Protein 5HW3 (pdb70)

CATH classification: 3.40.710.10

Radius of gyration: 17.73 Å; Cα contacts (8 Å, |Δi|>4): 564; chains: 1; bounding box: 43×46×55 Å

B-factor: mean 11.82, std 8.19, range [4.0, 59.43]

Nearest PDB structures (foldseek):
  5hw3-assembly1_A  TM=1.004E+00  e=4.915E-56  Burkholderia vietnamiensis G4
  4yfm-assembly2_B  TM=9.654E-01  e=1.084E-30  Mycobacteroides abscessus
  5gla-assembly2_B  TM=9.590E-01  e=1.721E-29  Burkholderia thailandensis
  5gla-assembly1_A  TM=9.558E-01  e=3.921E-29  Burkholderia thailandensis
  5eph-assembly1_A  TM=9.676E-01  e=2.732E-28  Pseudomonas aeruginosa

Structure (mmCIF, N/CA/C/O backbone):
data_5HW3
#
_entry.id   5HW3
#
_cell.length_a   41.430
_cell.length_b   69.420
_cell.length_c   78.630
_cell.angle_alpha   90.000
_cell.angle_beta   90.000
_cell.angle_gamma   90.000
#
_symmetry.space_group_name_H-M   'P 21 21 21'
#
loop_
_entity.id
_entity.type
_entity.pdbx_description
1 polymer Beta-lactamase
2 non-polymer 'SULFATE ION'
3 non-polymer 'ACETATE ION'
4 water water
#
loop_
_atom_site.group_PDB
_atom_site.id
_atom_site.type_symbol
_atom_site.label_atom_id
_atom_site.label_alt_id
_atom_site.label_comp_id
_atom_site.label_asym_id
_atom_site.label_entity_id
_atom_site.label_seq_id
_atom_site.pdbx_PDB_ins_code
_atom_site.Cartn_x
_atom_site.Cartn_y
_atom_site.Cartn_z
_atom_site.occupancy
_atom_site.B_iso_or_equiv
_atom_site.auth_seq_id
_atom_site.auth_comp_id
_atom_site.auth_asym_id
_atom_site.auth_atom_id
_atom_site.pdbx_PDB_model_num
ATOM 1 N N . HIS A 1 1 ? -16.467 9.212 -23.725 1.00 52.22 23 HIS A N 1
ATOM 2 C CA . HIS A 1 1 ? -15.048 8.929 -23.544 1.00 51.44 23 HIS A CA 1
ATOM 3 C C . HIS A 1 1 ? -14.790 7.435 -23.700 1.00 50.29 23 HIS A C 1
ATOM 4 O O . HIS A 1 1 ? -14.153 6.814 -22.849 1.00 51.31 23 HIS A O 1
ATOM 11 N N . HIS A 1 2 ? -15.286 6.859 -24.794 1.00 46.64 24 HIS A N 1
ATOM 12 C CA . HIS A 1 2 ? -15.183 5.422 -25.004 1.00 42.46 24 HIS A CA 1
ATOM 13 C C . HIS A 1 2 ? -13.936 5.012 -25.765 1.00 37.66 24 HIS A C 1
ATOM 14 O O . HIS A 1 2 ? -13.569 3.831 -25.729 1.00 39.70 24 HIS A O 1
ATOM 21 N N . HIS A 1 3 ? -13.278 5.943 -26.450 1.00 29.06 25 HIS A N 1
ATOM 22 C CA . HIS A 1 3 ? -12.114 5.540 -27.219 1.00 21.48 25 HIS A CA 1
ATOM 23 C C . HIS A 1 3 ? -10.833 5.648 -26.410 1.00 18.02 25 HIS A C 1
ATOM 24 O O . HIS A 1 3 ? -10.014 4.725 -26.422 1.00 18.69 25 HIS A O 1
ATOM 31 N N . HIS A 1 4 ? -10.651 6.750 -25.694 1.00 15.24 26 HIS A N 1
ATOM 32 C CA . HIS A 1 4 ? -9.456 6.967 -24.896 1.00 13.53 26 HIS A CA 1
ATOM 33 C C . HIS A 1 4 ? -9.836 7.129 -23.439 1.00 14.11 26 HIS A C 1
ATOM 34 O O . HIS A 1 4 ? -10.797 7.820 -23.113 1.00 15.44 26 HIS A O 1
ATOM 41 N N . HIS A 1 5 ? -9.071 6.462 -22.589 1.00 14.60 27 HIS A N 1
ATOM 42 C CA . HIS A 1 5 ? -9.002 6.728 -21.162 1.00 17.63 27 HIS A CA 1
ATOM 43 C C . HIS A 1 5 ? -9.072 8.213 -20.851 1.00 15.60 27 HIS A C 1
ATOM 44 O O . HIS A 1 5 ? -8.287 8.990 -21.382 1.00 15.76 27 HIS A O 1
ATOM 51 N N . ALA A 1 6 ? -9.924 8.594 -19.901 1.00 13.24 28 ALA A N 1
ATOM 52 C CA . ALA A 1 6 ? -9.801 9.927 -19.321 1.00 12.16 28 ALA A CA 1
ATOM 53 C C . ALA A 1 6 ? -8.546 10.011 -18.451 1.00 10.50 28 ALA A C 1
ATOM 54 O O . ALA A 1 6 ? -8.212 9.075 -17.719 1.00 11.04 28 ALA A O 1
ATOM 56 N N . ALA A 1 7 ? -7.861 11.163 -18.502 1.00 9.48 29 ALA A N 1
ATOM 57 C CA . ALA A 1 7 ? -6.659 11.342 -17.695 1.00 9.97 29 ALA A CA 1
ATOM 58 C C . ALA A 1 7 ? -6.944 11.105 -16.219 1.00 9.81 29 ALA A C 1
ATOM 59 O O . ALA A 1 7 ? -6.104 10.550 -15.497 1.00 9.45 29 ALA A O 1
ATOM 61 N N . GLU A 1 8 ? -8.127 11.504 -15.751 1.00 9.96 30 GLU A N 1
ATOM 62 C CA . GLU A 1 8 ? -8.420 11.335 -14.331 1.00 10.98 30 GLU A CA 1
ATOM 63 C C . GLU A 1 8 ? -8.482 9.866 -13.917 1.00 9.79 30 GLU A C 1
ATOM 64 O O . GLU A 1 8 ? -8.293 9.566 -12.730 1.00 10.99 30 GLU A O 1
ATOM 70 N N . GLU A 1 9 ? -8.732 8.941 -14.859 1.00 8.61 31 GLU A N 1
ATOM 71 C CA . GLU A 1 9 ? -8.777 7.516 -14.545 1.00 9.29 31 GLU A CA 1
ATOM 72 C C . GLU A 1 9 ? -7.412 6.836 -14.614 1.00 9.06 31 GLU A C 1
ATOM 73 O O . GLU A 1 9 ? -7.241 5.762 -14.024 1.00 8.49 31 GLU A O 1
ATOM 79 N N . SER A 1 10 ? -6.446 7.428 -15.318 1.00 8.60 32 SER A N 1
ATOM 80 C CA A SER A 1 10 ? -5.137 6.802 -15.483 0.47 9.30 32 SER A CA 1
ATOM 81 C CA B SER A 1 10 ? -5.128 6.816 -15.485 0.53 9.11 32 SER A CA 1
ATOM 82 C C . SER A 1 10 ? -4.479 6.374 -14.179 1.00 8.88 32 SER A C 1
ATOM 83 O O . SER A 1 10 ? -3.949 5.252 -14.134 1.00 9.26 32 SER A O 1
ATOM 88 N N . PRO A 1 11 ? -4.476 7.171 -13.099 1.00 9.08 33 PRO A N 1
ATOM 89 C CA . PRO A 1 11 ? -3.816 6.689 -11.876 1.00 8.83 33 PRO A CA 1
ATOM 90 C C . PRO A 1 11 ? -4.454 5.425 -11.326 1.00 7.70 33 PRO A C 1
ATOM 91 O O . PRO A 1 11 ? -3.743 4.566 -10.780 1.00 8.46 33 PRO A O 1
ATOM 95 N N . LEU A 1 12 ? -5.771 5.269 -11.488 1.00 6.94 34 LEU A N 1
ATOM 96 C CA . LEU A 1 12 ? -6.439 4.068 -11.003 1.00 6.43 34 LEU A CA 1
ATOM 97 C C . LEU A 1 12 ? -6.076 2.863 -11.859 1.00 7.54 34 LEU A C 1
ATOM 98 O O . LEU A 1 12 ? -5.864 1.762 -11.337 1.00 7.83 34 LEU A O 1
ATOM 103 N N . ALA A 1 13 ? -6.025 3.047 -13.179 1.00 7.62 35 ALA A N 1
ATOM 104 C CA . ALA A 1 13 ? -5.594 1.957 -14.041 1.00 8.38 35 ALA A CA 1
ATOM 105 C C . ALA A 1 13 ? -4.169 1.546 -13.713 1.00 8.66 35 ALA A C 1
ATOM 106 O O . ALA A 1 13 ? -3.834 0.357 -13.767 1.00 9.85 35 ALA A O 1
ATOM 108 N N . GLU A 1 14 ? -3.311 2.519 -13.373 1.00 8.45 36 GLU A N 1
ATOM 109 C CA . GLU A 1 14 ? -1.924 2.178 -13.067 1.00 9.46 36 GLU A CA 1
ATOM 110 C C . GLU A 1 14 ? -1.795 1.416 -11.750 1.00 9.03 36 GLU A C 1
ATOM 111 O O . GLU A 1 14 ? -1.013 0.465 -11.658 1.00 10.15 36 GLU A O 1
ATOM 117 N N . ILE A 1 15 ? -2.540 1.821 -10.721 1.00 7.88 37 ILE A N 1
ATOM 118 C CA . ILE A 1 15 ? -2.563 1.069 -9.469 1.00 9.07 37 ILE A CA 1
ATOM 119 C C . ILE A 1 15 ? -2.943 -0.375 -9.737 1.00 8.76 37 ILE A C 1
ATOM 120 O O . ILE A 1 15 ? -2.321 -1.315 -9.219 1.00 9.16 37 ILE A O 1
ATOM 125 N N . GLU A 1 16 ? -3.992 -0.567 -10.539 1.00 8.57 38 GLU A N 1
ATOM 126 C CA . GLU A 1 16 ? -4.460 -1.910 -10.858 1.00 8.97 38 GLU A CA 1
ATOM 127 C C . GLU A 1 16 ? -3.392 -2.697 -11.606 1.00 10.10 38 GLU A C 1
ATOM 128 O O . GLU A 1 16 ? -3.125 -3.865 -11.297 1.00 11.33 38 GLU A O 1
ATOM 134 N N . ARG A 1 17 ? -2.767 -2.080 -12.601 1.00 10.79 39 ARG A N 1
ATOM 135 C CA A ARG A 1 17 ? -1.806 -2.823 -13.403 0.53 11.99 39 ARG A CA 1
ATOM 136 C CA B ARG A 1 17 ? -1.793 -2.801 -13.415 0.47 12.13 39 ARG A CA 1
ATOM 137 C C . ARG A 1 17 ? -0.592 -3.229 -12.581 1.00 12.03 39 ARG A C 1
ATOM 138 O O . ARG A 1 17 ? -0.085 -4.350 -12.728 1.00 12.84 39 ARG A O 1
ATOM 153 N N . ARG A 1 18 ? -0.127 -2.346 -11.694 1.00 11.85 40 ARG A N 1
ATOM 154 C CA . ARG A 1 18 ? 1.065 -2.644 -10.910 1.00 12.67 40 ARG A CA 1
ATOM 155 C C . ARG A 1 18 ? 0.841 -3.784 -9.927 1.00 13.21 40 ARG A C 1
ATOM 156 O O . ARG A 1 18 ? 1.778 -4.529 -9.630 1.00 15.34 40 ARG A O 1
ATOM 158 N N . SER A 1 19 ? -0.371 -3.936 -9.398 1.00 12.14 41 SER A N 1
ATOM 159 C CA A SER A 1 19 ? -0.606 -4.954 -8.385 0.54 12.79 41 SER A CA 1
ATOM 160 C CA B SER A 1 19 ? -0.635 -4.939 -8.376 0.46 12.66 41 SER A CA 1
ATOM 161 C C . SER A 1 19 ? -1.309 -6.196 -8.906 1.00 12.99 41 SER A C 1
ATOM 162 O O . SER A 1 19 ? -1.243 -7.244 -8.248 1.00 15.35 41 SER A O 1
ATOM 167 N N . GLY A 1 20 ? -1.948 -6.119 -10.057 1.00 10.92 42 GLY A N 1
ATOM 168 C CA . GLY A 1 20 ? -2.698 -7.227 -10.610 1.00 10.23 42 GLY A CA 1
ATOM 169 C C . GLY A 1 20 ? -4.126 -7.212 -10.126 1.00 10.43 42 GLY A C 1
ATOM 170 O O . GLY A 1 20 ? -4.548 -6.353 -9.342 1.00 12.03 42 GLY A O 1
ATOM 171 N N . GLY A 1 21 ? -4.894 -8.196 -10.597 1.00 10.54 43 GLY A N 1
ATOM 172 C CA . GLY A 1 21 ? -6.265 -8.241 -10.157 1.00 9.56 43 GLY A CA 1
ATOM 173 C C . GLY A 1 21 ? -7.131 -7.189 -10.836 1.00 9.15 43 GLY A C 1
ATOM 174 O O . GLY A 1 21 ? -6.770 -6.600 -11.856 1.00 9.78 43 GLY A O 1
ATOM 175 N N . ARG A 1 22 ? -8.295 -6.951 -10.237 1.00 7.68 44 ARG A N 1
ATOM 176 C CA . ARG A 1 22 ? -9.350 -6.157 -10.852 1.00 8.14 44 ARG A CA 1
ATOM 177 C C . ARG A 1 22 ? -9.822 -5.141 -9.819 1.00 6.98 44 ARG A C 1
ATOM 178 O O . ARG A 1 22 ? -10.326 -5.525 -8.762 1.00 6.32 44 ARG A O 1
ATOM 186 N N . LEU A 1 23 ? -9.636 -3.853 -10.115 1.00 6.61 45 LEU A N 1
ATOM 187 C CA . LEU A 1 23 ? -9.892 -2.765 -9.175 1.00 6.26 45 LEU A CA 1
ATOM 188 C C . LEU A 1 23 ? -11.082 -1.941 -9.654 1.00 6.66 45 LEU A C 1
ATOM 189 O O . LEU A 1 23 ? -11.072 -1.422 -10.774 1.00 7.97 45 LEU A O 1
ATOM 194 N N . GLY A 1 24 ? -12.108 -1.823 -8.816 1.00 5.06 46 GLY A N 1
ATOM 195 C CA . GLY A 1 24 ? -13.263 -0.992 -9.109 1.00 5.71 46 GLY A CA 1
ATOM 196 C C . GLY A 1 24 ? -13.321 0.205 -8.175 1.00 5.36 46 GLY A C 1
ATOM 197 O O . GLY A 1 24 ? -13.200 0.061 -6.964 1.00 6.20 46 GLY A O 1
ATOM 198 N N . VAL A 1 25 ? -13.505 1.386 -8.756 1.00 5.33 47 VAL A N 1
ATOM 199 C CA . VAL A 1 25 ? -13.537 2.633 -7.992 1.00 5.89 47 VAL A CA 1
ATOM 200 C C . VAL A 1 25 ? -14.684 3.489 -8.497 1.00 5.40 47 VAL A C 1
ATOM 201 O O . VAL A 1 25 ? -14.889 3.616 -9.709 1.00 6.33 47 VAL A O 1
ATOM 205 N N . PHE A 1 26 ? -15.406 4.118 -7.571 1.00 5.42 48 PHE A N 1
ATOM 206 C CA . PHE A 1 26 ? -16.313 5.195 -7.937 1.00 4.99 48 PHE A CA 1
ATOM 207 C C . PHE A 1 26 ? -16.352 6.197 -6.799 1.00 5.18 48 PHE A C 1
ATOM 208 O O . PHE A 1 26 ? -16.512 5.816 -5.638 1.00 7.12 48 PHE A O 1
ATOM 216 N N . ALA A 1 27 ? -16.218 7.473 -7.134 1.00 4.88 49 ALA A N 1
ATOM 217 C CA . ALA A 1 27 ? -16.369 8.541 -6.164 1.00 5.15 49 ALA A CA 1
ATOM 218 C C . ALA A 1 27 ? -17.267 9.620 -6.739 1.00 5.00 49 ALA A C 1
ATOM 219 O O . ALA A 1 27 ? -17.279 9.872 -7.951 1.00 6.03 49 ALA A O 1
ATOM 221 N N . ILE A 1 28 ? -18.006 10.280 -5.855 1.00 5.95 50 ILE A N 1
ATOM 222 C CA . ILE A 1 28 ? -18.877 11.372 -6.262 1.00 8.14 50 ILE A CA 1
ATOM 223 C C . ILE A 1 28 ? -18.758 12.521 -5.273 1.00 6.74 50 ILE A C 1
ATOM 224 O O . ILE A 1 28 ? -18.777 12.319 -4.051 1.00 7.52 50 ILE A O 1
ATOM 229 N N . ASP A 1 29 ? -18.612 13.720 -5.806 1.00 6.88 51 ASP A N 1
ATOM 230 C CA . ASP A 1 29 ? -18.722 14.956 -5.041 1.00 7.27 51 ASP A CA 1
ATOM 231 C C . ASP A 1 29 ? -20.208 15.312 -4.981 1.00 7.47 51 ASP A C 1
ATOM 232 O O . ASP A 1 29 ? -20.824 15.595 -6.014 1.00 8.14 51 ASP A O 1
ATOM 237 N N . THR A 1 30 ? -20.801 15.293 -3.780 1.00 7.03 52 THR A N 1
ATOM 238 C CA . THR A 1 30 ? -22.249 15.475 -3.692 1.00 8.50 52 THR A CA 1
ATOM 239 C C . THR A 1 30 ? -22.674 16.903 -3.975 1.00 9.42 52 THR A C 1
ATOM 240 O O . THR A 1 30 ? -23.862 17.147 -4.198 1.00 11.21 52 THR A O 1
ATOM 244 N N . GLY A 1 31 ? -21.747 17.852 -3.949 1.00 8.14 53 GLY A N 1
ATOM 245 C CA . GLY A 1 31 ? -22.110 19.213 -4.273 1.00 9.46 53 GLY A CA 1
ATOM 246 C C . GLY A 1 31 ? -22.205 19.438 -5.766 1.00 9.45 53 GLY A C 1
ATOM 247 O O . GLY A 1 31 ? -23.207 19.956 -6.273 1.00 10.35 53 GLY A O 1
ATOM 248 N N . SER A 1 32 ? -21.160 19.041 -6.492 1.00 9.82 54 SER A N 1
ATOM 249 C CA . SER A 1 32 ? -21.074 19.353 -7.913 1.00 10.62 54 SER A CA 1
ATOM 250 C C . SER A 1 32 ? -21.564 18.228 -8.802 1.00 10.47 54 SER A C 1
ATOM 251 O O . SER A 1 32 ? -21.822 18.468 -9.985 1.00 11.44 54 SER A O 1
ATOM 254 N N . GLY A 1 33 ? -21.678 17.013 -8.273 1.00 8.94 55 GLY A N 1
ATOM 255 C CA . GLY A 1 33 ? -21.983 15.867 -9.085 1.00 9.61 55 GLY A CA 1
ATOM 256 C C . GLY A 1 33 ? -20.821 15.327 -9.879 1.00 9.26 55 GLY A C 1
ATOM 257 O O . GLY A 1 33 ? -21.009 14.359 -10.622 1.00 11.84 55 GLY A O 1
ATOM 258 N N . ARG A 1 34 ? -19.625 15.899 -9.740 1.00 8.74 56 ARG A N 1
ATOM 259 C CA . ARG A 1 34 ? -18.472 15.360 -10.444 1.00 9.01 56 ARG A CA 1
ATOM 260 C C . ARG A 1 34 ? -18.125 13.977 -9.905 1.00 7.52 56 ARG A C 1
ATOM 261 O O . ARG A 1 34 ? -18.276 13.694 -8.708 1.00 8.63 56 ARG A O 1
ATOM 269 N N . THR A 1 35 ? -17.617 13.118 -10.791 1.00 8.04 57 THR A N 1
ATOM 270 C CA . THR A 1 35 ? -17.336 11.740 -10.436 1.00 8.08 57 THR A CA 1
ATOM 271 C C . THR A 1 35 ? -15.957 11.315 -10.922 1.00 7.84 57 THR A C 1
ATOM 272 O O . THR A 1 35 ? -15.366 11.904 -11.837 1.00 8.94 57 THR A O 1
ATOM 276 N N . LEU A 1 36 ? -15.473 10.247 -10.290 1.00 7.15 58 LEU A N 1
ATOM 277 C CA . LEU A 1 36 ? -14.235 9.568 -10.634 1.00 7.26 58 LEU A CA 1
ATOM 278 C C . LEU A 1 36 ? -14.549 8.085 -10.669 1.00 6.38 58 LEU A C 1
ATOM 279 O O . LEU A 1 36 ? -15.208 7.577 -9.761 1.00 7.35 58 LEU A O 1
ATOM 284 N N . GLY A 1 37 ? -14.084 7.384 -11.691 1.00 7.19 59 GLY A N 1
ATOM 285 C CA . GLY A 1 37 ? -14.381 5.964 -11.785 1.00 7.05 59 GLY A CA 1
ATOM 286 C C . GLY A 1 37 ? -13.357 5.140 -12.528 1.00 7.67 59 GLY A C 1
ATOM 287 O O . GLY A 1 37 ? -12.658 5.626 -13.422 1.00 9.19 59 GLY A O 1
ATOM 288 N N . HIS A 1 38 ? -13.311 3.854 -12.177 1.00 6.50 60 HIS A N 1
ATOM 289 C CA . HIS A 1 38 ? -12.578 2.838 -12.924 1.00 6.23 60 HIS A CA 1
ATOM 290 C C . HIS A 1 38 ? -13.318 1.536 -12.685 1.00 5.41 60 HIS A C 1
ATOM 291 O O . HIS A 1 38 ? -13.523 1.148 -11.532 1.00 6.73 60 HIS A O 1
ATOM 298 N N . ARG A 1 39 ? -13.767 0.880 -13.750 1.00 6.02 61 ARG A N 1
ATOM 299 C CA . ARG A 1 39 ? -14.596 -0.315 -13.614 1.00 6.16 61 ARG A CA 1
ATOM 300 C C . ARG A 1 39 ? -15.790 -0.051 -12.700 1.00 5.83 61 ARG A C 1
ATOM 301 O O . ARG A 1 39 ? -16.240 -0.930 -11.960 1.00 6.61 61 ARG A O 1
ATOM 309 N N . ALA A 1 40 ? -16.323 1.167 -12.776 1.00 6.93 62 ALA A N 1
ATOM 310 C CA . ALA A 1 40 ? -17.323 1.600 -11.813 1.00 6.24 62 ALA A CA 1
ATOM 311 C C . ALA A 1 40 ? -18.634 0.863 -11.993 1.00 6.24 62 ALA A C 1
ATOM 312 O O . ALA A 1 40 ? -19.431 0.810 -11.058 1.00 6.62 62 ALA A O 1
ATOM 314 N N . ASP A 1 41 ? -18.869 0.285 -13.169 1.00 6.82 63 ASP A N 1
ATOM 315 C CA . ASP A 1 41 ? -20.090 -0.457 -13.438 1.00 8.15 63 ASP A CA 1
ATOM 316 C C . ASP A 1 41 ? -19.879 -1.956 -13.533 1.00 7.82 63 ASP A C 1
ATOM 317 O O . ASP A 1 41 ? -20.779 -2.667 -13.995 1.00 9.92 63 ASP A O 1
ATOM 322 N N . GLU A 1 42 ? -18.727 -2.453 -13.096 1.00 6.80 64 GLU A N 1
ATOM 323 C CA . GLU A 1 42 ? -18.491 -3.889 -13.014 1.00 6.94 64 GLU A CA 1
ATOM 324 C C . GLU A 1 42 ? -18.908 -4.429 -11.647 1.00 6.95 64 GLU A C 1
ATOM 325 O O . GLU A 1 42 ? -18.815 -3.739 -10.627 1.00 6.51 64 GLU A O 1
ATOM 331 N N . ARG A 1 43 ? -19.346 -5.691 -11.630 1.00 6.94 65 ARG A N 1
ATOM 332 C CA . ARG A 1 43 ? -19.787 -6.315 -10.385 1.00 6.66 65 ARG A CA 1
ATOM 333 C C . ARG A 1 43 ? -18.626 -6.870 -9.571 1.00 6.16 65 ARG A C 1
ATOM 334 O O . ARG A 1 43 ? -17.693 -7.477 -10.107 1.00 6.68 65 ARG A O 1
ATOM 342 N N . PHE A 1 44 ? -18.723 -6.695 -8.251 1.00 5.14 66 PHE A N 1
ATOM 343 C CA . PHE A 1 44 ? -17.778 -7.244 -7.290 1.00 4.76 66 PHE A CA 1
ATOM 344 C C . PHE A 1 44 ? -18.570 -7.826 -6.130 1.00 5.38 66 PHE A C 1
ATOM 345 O O . PHE A 1 44 ? -19.638 -7.313 -5.779 1.00 6.58 66 PHE A O 1
ATOM 353 N N . LEU A 1 45 ? -18.027 -8.882 -5.518 1.00 5.41 67 LEU A N 1
ATOM 354 C CA . LEU A 1 45 ? -18.610 -9.397 -4.282 1.00 6.57 67 LEU A CA 1
ATOM 355 C C . LEU A 1 45 ? -18.634 -8.309 -3.222 1.00 6.60 67 LEU A C 1
ATOM 356 O O . LEU A 1 45 ? -17.623 -7.638 -2.992 1.00 7.80 67 LEU A O 1
ATOM 361 N N . MET A 1 46 ? -19.779 -8.155 -2.550 1.00 5.29 68 MET A N 1
ATOM 362 C CA . MET A 1 46 ? -19.868 -7.166 -1.472 1.00 6.00 68 MET A CA 1
ATOM 363 C C . MET A 1 46 ? -19.035 -7.553 -0.257 1.00 6.75 68 MET A C 1
ATOM 364 O O . MET A 1 46 ? -18.451 -6.678 0.403 1.00 6.44 68 MET A O 1
ATOM 369 N N . CYS A 1 47 ? -19.018 -8.840 0.093 1.00 6.82 69 CYS A N 1
ATOM 370 C CA . CYS A 1 47 ? -18.508 -9.270 1.390 1.00 6.78 69 CYS A CA 1
ATOM 371 C C . CYS A 1 47 ? -19.172 -8.418 2.468 1.00 6.11 69 CYS A C 1
ATOM 372 O O . CYS A 1 47 ? -20.323 -8.005 2.300 1.00 7.11 69 CYS A O 1
ATOM 375 N N . SER A 1 48 ? -18.450 -8.074 3.531 1.00 5.49 70 SER A N 1
ATOM 376 C CA . SER A 1 48 ? -19.094 -7.360 4.627 1.00 5.18 70 SER A CA 1
ATOM 377 C C . SER A 1 48 ? -19.595 -5.970 4.265 1.00 5.11 70 SER A C 1
ATOM 378 O O . SER A 1 48 ? -20.262 -5.358 5.103 1.00 5.63 70 SER A O 1
ATOM 381 N N . THR A 1 49 ? -19.341 -5.455 3.058 1.00 4.90 71 THR A N 1
ATOM 382 C CA . THR A 1 49 ? -19.962 -4.168 2.758 1.00 5.63 71 THR A CA 1
ATOM 383 C C . THR A 1 49 ? -21.484 -4.260 2.773 1.00 5.45 71 THR A C 1
ATOM 384 O O . THR A 1 49 ? -22.145 -3.236 2.972 1.00 6.68 71 THR A O 1
ATOM 388 N N . PHE A 1 50 ? -22.061 -5.464 2.593 1.00 4.90 72 PHE A N 1
ATOM 389 C CA . PHE A 1 50 ? -23.515 -5.587 2.679 1.00 6.24 72 PHE A CA 1
ATOM 390 C C . PHE A 1 50 ? -24.025 -5.188 4.055 1.00 6.16 72 PHE A C 1
ATOM 391 O O . PHE A 1 50 ? -25.180 -4.773 4.184 1.00 6.59 72 PHE A O 1
ATOM 399 N N . LYS A 1 51 ? -23.182 -5.295 5.092 1.00 6.04 73 LYS A N 1
ATOM 400 C CA . LYS A 1 51 ? -23.641 -5.012 6.451 1.00 6.17 73 LYS A CA 1
ATOM 401 C C . LYS A 1 51 ? -23.970 -3.540 6.660 1.00 6.70 73 LYS A C 1
ATOM 402 O O . LYS A 1 51 ? -24.774 -3.211 7.545 1.00 6.14 73 LYS A O 1
ATOM 408 N N . GLY A 1 52 ? -23.374 -2.649 5.862 1.00 5.69 74 GLY A N 1
ATOM 409 C CA . GLY A 1 52 ? -23.731 -1.240 5.940 1.00 5.70 74 GLY A CA 1
ATOM 410 C C . GLY A 1 52 ? -25.107 -0.973 5.389 1.00 5.88 74 GLY A C 1
ATOM 411 O O . GLY A 1 52 ? -25.757 -0.007 5.792 1.00 6.96 74 GLY A O 1
ATOM 412 N N . LEU A 1 53 ? -25.569 -1.821 4.464 1.00 5.41 75 LEU A N 1
ATOM 413 C CA . LEU A 1 53 ? -26.923 -1.710 3.943 1.00 5.18 75 LEU A CA 1
ATOM 414 C C . LEU A 1 53 ? -27.909 -2.398 4.879 1.00 5.12 75 LEU A C 1
ATOM 415 O O . LEU A 1 53 ? -29.007 -1.886 5.122 1.00 6.21 75 LEU A O 1
ATOM 420 N N . LEU A 1 54 ? -27.506 -3.544 5.433 1.00 4.46 76 LEU A N 1
ATOM 421 C CA . LEU A 1 54 ? -28.32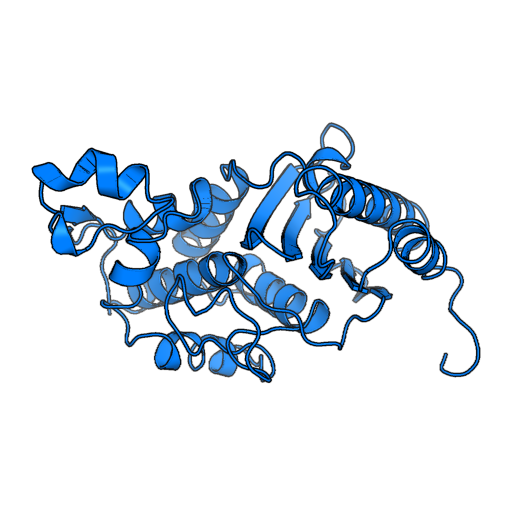7 -4.249 6.414 1.00 5.89 76 LEU A CA 1
ATOM 422 C C . LEU A 1 54 ? -28.632 -3.380 7.629 1.00 5.98 76 LEU A C 1
ATOM 423 O O . LEU A 1 54 ? -29.778 -3.322 8.091 1.00 6.20 76 LEU A O 1
ATOM 428 N N . ALA A 1 55 ? -27.608 -2.723 8.190 1.00 5.40 77 ALA A N 1
ATOM 429 C CA . ALA A 1 55 ? -27.861 -1.844 9.328 1.00 6.91 77 ALA A CA 1
ATOM 430 C C . ALA A 1 55 ? -28.912 -0.796 8.988 1.00 6.57 77 ALA A C 1
ATOM 431 O O . ALA A 1 55 ? -29.806 -0.527 9.791 1.00 6.03 77 ALA A O 1
ATOM 433 N N . ALA A 1 56 ? -28.850 -0.232 7.779 1.00 6.73 78 ALA A N 1
ATOM 434 C CA . ALA A 1 56 ? -29.841 0.763 7.364 1.00 6.47 78 ALA A CA 1
ATOM 435 C C . ALA A 1 56 ? -31.231 0.151 7.229 1.00 6.86 78 ALA A C 1
ATOM 436 O O . ALA A 1 56 ? -32.226 0.774 7.622 1.00 7.17 78 ALA A O 1
ATOM 438 N N . GLN A 1 57 ? -31.323 -1.074 6.692 1.00 6.56 79 GLN A N 1
ATOM 439 C CA . GLN A 1 57 ? -32.620 -1.749 6.601 1.00 6.25 79 GLN A CA 1
ATOM 440 C C . GLN A 1 57 ? -33.254 -1.905 7.973 1.00 6.67 79 GLN A C 1
ATOM 441 O O . GLN A 1 57 ? -34.465 -1.676 8.151 1.00 6.77 79 GLN A O 1
ATOM 447 N N . ILE A 1 58 ? -32.443 -2.286 8.962 1.00 6.41 80 ILE A N 1
ATOM 448 C CA . ILE A 1 58 ? -32.974 -2.481 10.305 1.00 6.52 80 ILE A CA 1
ATOM 449 C C . ILE A 1 58 ? -33.415 -1.155 10.900 1.00 6.53 80 ILE A C 1
ATOM 450 O O . ILE A 1 58 ? -34.481 -1.067 11.517 1.00 6.95 80 ILE A O 1
ATOM 455 N N . LEU A 1 59 ? -32.596 -0.112 10.741 1.00 6.70 81 LEU A N 1
ATOM 456 C CA . LEU A 1 59 ? -32.965 1.195 11.273 1.00 6.71 81 LEU A CA 1
ATOM 457 C C . LEU A 1 59 ? -34.214 1.746 10.592 1.00 6.18 81 LEU A C 1
ATOM 458 O O . LEU A 1 59 ? -35.017 2.427 11.236 1.00 6.40 81 LEU A O 1
ATOM 463 N N . ALA A 1 60 ? -34.410 1.446 9.301 1.00 6.92 82 ALA A N 1
ATOM 464 C CA . ALA A 1 60 ? -35.651 1.841 8.637 1.00 6.66 82 ALA A CA 1
ATOM 465 C C . ALA A 1 60 ? -36.856 1.108 9.221 1.00 7.03 82 ALA A C 1
ATOM 466 O O . ALA A 1 60 ? -37.959 1.678 9.298 1.00 7.63 82 ALA A O 1
ATOM 468 N N . ARG A 1 61 ? -36.665 -0.142 9.656 1.00 6.72 83 ARG A N 1
ATOM 469 C CA . ARG A 1 61 ? -37.733 -0.834 10.377 1.00 7.37 83 ARG A CA 1
ATOM 470 C C . ARG A 1 61 ? -37.999 -0.204 11.742 1.00 8.10 83 ARG A C 1
ATOM 471 O O . ARG A 1 61 ? -39.161 -0.125 12.179 1.00 8.87 83 ARG A O 1
ATOM 479 N N . VAL A 1 62 ? -36.944 0.239 12.440 1.00 7.44 84 VAL A N 1
ATOM 480 C CA . VAL A 1 62 ? -37.156 0.998 13.675 1.00 7.93 84 VAL A CA 1
ATOM 481 C C . VAL A 1 62 ? -37.989 2.244 13.389 1.00 7.86 84 VAL A C 1
ATOM 482 O O . VAL A 1 62 ? -38.950 2.559 14.111 1.00 9.14 84 VAL A O 1
ATOM 486 N N . ASP A 1 63 ? -37.638 2.962 12.317 1.00 7.13 85 ASP A N 1
ATOM 487 C CA . ASP A 1 63 ? -38.324 4.208 11.983 1.00 7.93 85 ASP A CA 1
ATOM 488 C C . ASP A 1 63 ? -39.805 3.975 11.717 1.00 8.99 85 ASP A C 1
ATOM 489 O O . ASP A 1 63 ? -40.639 4.822 12.053 1.00 10.58 85 ASP A O 1
ATOM 494 N N . SER A 1 64 ? -40.152 2.852 11.089 1.00 9.38 86 SER A N 1
ATOM 495 C CA . SER A 1 64 ? -41.540 2.572 10.743 1.00 11.01 86 SER A CA 1
ATOM 496 C C . SER A 1 64 ? -42.313 1.895 11.865 1.00 12.67 86 SER A C 1
ATOM 497 O O . SER A 1 64 ? -43.503 1.607 11.689 1.00 14.90 86 SER A O 1
ATOM 500 N N . GLY A 1 65 ? -41.685 1.637 13.013 1.00 11.76 87 GLY A N 1
ATOM 501 C CA . GLY A 1 65 ? -42.370 0.940 14.085 1.00 12.14 87 GLY A CA 1
ATOM 502 C C . GLY A 1 65 ? -42.411 -0.563 13.945 1.00 13.44 87 GLY A C 1
ATOM 503 O O . GLY A 1 65 ? -43.048 -1.226 14.776 1.00 15.56 87 GLY A O 1
ATOM 504 N N . SER A 1 66 ? -41.749 -1.121 12.931 1.00 12.64 88 SER A N 1
ATOM 505 C CA . SER A 1 66 ? -41.678 -2.559 12.732 1.00 12.66 88 SER A CA 1
ATOM 506 C C . SER A 1 66 ? -40.627 -3.207 13.615 1.00 12.50 88 SER A C 1
ATOM 507 O O . SER A 1 66 ? -40.592 -4.439 13.713 1.00 15.14 88 SER A O 1
ATOM 510 N N . GLU A 1 67 ? -39.793 -2.406 14.271 1.00 11.18 89 GLU A N 1
ATOM 511 C CA . GLU A 1 67 ? -38.713 -2.900 15.112 1.00 10.68 89 GLU A CA 1
ATOM 512 C C . GLU A 1 67 ? -38.450 -1.860 16.192 1.00 11.19 89 GLU A C 1
ATOM 513 O O . GLU A 1 67 ? -38.807 -0.692 16.042 1.00 11.60 89 GLU A O 1
ATOM 519 N N . ARG A 1 68 ? -37.824 -2.292 17.290 1.00 11.35 90 ARG A N 1
ATOM 520 C CA . ARG A 1 68 ? -37.432 -1.392 18.372 1.00 12.24 90 ARG A CA 1
ATOM 521 C C . ARG A 1 68 ? -35.949 -1.551 18.643 1.00 11.65 90 ARG A C 1
ATOM 522 O O . ARG A 1 68 ? -35.444 -2.671 18.679 1.00 11.37 90 ARG A O 1
ATOM 530 N N . LEU A 1 69 ? -35.265 -0.424 18.864 1.00 11.84 91 LEU A N 1
ATOM 531 C CA . LEU A 1 69 ? -33.841 -0.461 19.188 1.00 10.90 91 LEU A CA 1
ATOM 532 C C . LEU A 1 69 ? -33.568 -1.314 20.412 1.00 9.80 91 LEU A C 1
ATOM 533 O O . LEU A 1 69 ? -32.549 -2.009 20.474 1.00 9.79 91 LEU A O 1
ATOM 538 N N . ASP A 1 70 ? -34.461 -1.274 21.401 1.00 9.65 92 ASP A N 1
ATOM 539 C CA A ASP A 1 70 ? -34.192 -1.935 22.669 0.61 10.96 92 ASP A CA 1
ATOM 540 C CA B ASP A 1 70 ? -34.215 -1.924 22.679 0.39 11.42 92 ASP A CA 1
ATOM 541 C C . ASP A 1 70 ? -34.640 -3.387 22.706 1.00 11.19 92 ASP A C 1
ATOM 542 O O . ASP A 1 70 ? -34.445 -4.049 23.730 1.00 12.66 92 ASP A O 1
ATOM 551 N N . ARG A 1 71 ? -35.212 -3.907 21.621 1.00 10.69 93 ARG A N 1
ATOM 552 C CA . ARG A 1 71 ? -35.704 -5.280 21.666 1.00 9.96 93 ARG A CA 1
ATOM 553 C C . ARG A 1 71 ? -34.549 -6.272 21.708 1.00 9.77 93 ARG A C 1
ATOM 554 O O . ARG A 1 71 ? -33.567 -6.138 20.977 1.00 10.60 93 ARG A O 1
ATOM 562 N N . LEU A 1 72 ? -34.674 -7.276 22.567 1.00 10.03 94 LEU A N 1
ATOM 563 C CA . LEU A 1 72 ? -33.642 -8.301 22.687 1.00 10.50 94 LEU A CA 1
ATOM 564 C C . LEU A 1 72 ? -33.844 -9.404 21.655 1.00 10.74 94 LEU A C 1
ATOM 565 O O . LEU A 1 72 ? -34.924 -9.993 21.556 1.00 12.17 94 LEU A O 1
ATOM 570 N N . VAL A 1 73 ? -32.785 -9.705 20.922 1.00 10.32 95 VAL A N 1
ATOM 571 C CA . VAL A 1 73 ? -32.771 -10.783 19.942 1.00 10.35 95 VAL A CA 1
ATOM 572 C C . VAL A 1 73 ? -32.009 -11.939 20.570 1.00 11.06 95 VAL A C 1
ATOM 573 O O . VAL A 1 73 ? -30.834 -11.793 20.928 1.00 11.19 95 VAL A O 1
ATOM 577 N N . HIS A 1 74 ? -32.669 -13.086 20.709 1.00 10.93 96 HIS A N 1
ATOM 578 C CA . HIS A 1 74 ? -32.092 -14.209 21.439 1.00 11.20 96 HIS A CA 1
ATOM 579 C C . HIS A 1 74 ? -31.298 -15.138 20.525 1.00 10.68 96 HIS A C 1
ATOM 580 O O . HIS A 1 74 ? -31.661 -15.366 19.369 1.00 11.57 96 HIS A O 1
ATOM 587 N N . TYR A 1 75 ? -30.211 -15.685 21.059 1.00 10.71 97 TYR A N 1
ATOM 588 C CA . TYR A 1 75 ? -29.371 -16.591 20.285 1.00 10.52 97 TYR A CA 1
ATOM 589 C C . TYR A 1 75 ? -28.566 -17.454 21.245 1.00 10.74 97 TYR A C 1
ATOM 590 O O . TYR A 1 75 ? -28.540 -17.217 22.460 1.00 11.45 97 TYR A O 1
ATOM 599 N N . THR A 1 76 ? -27.927 -18.488 20.688 1.00 10.18 98 THR A N 1
ATOM 600 C CA . THR A 1 76 ? -27.102 -19.392 21.480 1.00 10.83 98 THR A CA 1
ATOM 601 C C . THR A 1 76 ? -25.797 -19.650 20.742 1.00 10.56 98 THR A C 1
ATOM 602 O O . THR A 1 76 ? -25.554 -19.123 19.649 1.00 10.54 98 THR A O 1
ATOM 606 N N . GLU A 1 77 ? -24.965 -20.495 21.354 1.00 11.84 99 GLU A N 1
ATOM 607 C CA . GLU A 1 77 ? -23.687 -20.865 20.761 1.00 13.06 99 GLU A CA 1
ATOM 608 C C . GLU A 1 77 ? -23.861 -21.481 19.375 1.00 12.91 99 GLU A C 1
ATOM 609 O O . GLU A 1 77 ? -22.970 -21.350 18.528 1.00 12.23 99 GLU A O 1
ATOM 615 N N . LYS A 1 78 ? -24.993 -22.146 19.121 1.00 13.67 100 LYS A N 1
ATOM 616 C CA . LYS A 1 78 ? -25.230 -22.747 17.808 1.00 14.09 100 LYS A CA 1
ATOM 617 C C . LYS A 1 78 ? -25.279 -21.709 16.693 1.00 12.82 100 LYS A C 1
ATOM 618 O O . LYS A 1 78 ? -25.120 -22.058 15.517 1.00 14.29 100 LYS A O 1
ATOM 620 N N . ASP A 1 79 ? -25.502 -20.447 17.022 1.00 11.51 101 ASP A N 1
ATOM 621 C CA . ASP A 1 79 ? -25.596 -19.399 16.020 1.00 11.16 101 ASP A CA 1
ATOM 622 C C . ASP A 1 79 ? -24.256 -18.760 15.701 1.00 10.80 101 ASP A C 1
ATOM 623 O O . ASP A 1 79 ? -24.168 -17.971 14.750 1.00 11.69 101 ASP A O 1
ATOM 628 N N . LEU A 1 80 ? -23.216 -19.055 16.465 1.00 10.42 102 LEU A N 1
ATOM 629 C CA . LEU A 1 80 ? -21.961 -18.339 16.302 1.00 10.42 102 LEU A CA 1
ATOM 630 C C . LEU A 1 80 ? -21.182 -18.873 15.112 1.00 11.55 102 LEU A C 1
ATOM 631 O O . LEU A 1 80 ? -20.996 -20.085 14.973 1.00 13.82 102 LEU A O 1
ATOM 636 N N . ILE A 1 81 ? -20.717 -17.956 14.266 1.00 10.92 103 ILE A N 1
ATOM 637 C CA . ILE A 1 81 ? -19.737 -18.269 13.232 1.00 10.50 103 ILE A CA 1
ATOM 638 C C . ILE A 1 81 ? -18.533 -17.348 13.393 1.00 10.81 103 ILE A C 1
ATOM 639 O O . ILE A 1 81 ? -18.500 -16.515 14.303 1.00 12.16 103 ILE A O 1
ATOM 644 N N . PHE A 1 82 ? -17.533 -17.511 12.528 1.00 11.61 104 PHE A N 1
ATOM 645 C CA . PHE A 1 82 ? -16.268 -16.793 12.649 1.00 13.33 104 PHE A CA 1
ATOM 646 C C . PHE A 1 82 ? -16.474 -15.277 12.602 1.00 11.57 104 PHE A C 1
ATOM 647 O O . PHE A 1 82 ? -17.497 -14.768 12.133 1.00 12.27 104 PHE A O 1
ATOM 655 N N . THR A 1 83 ? -15.458 -14.557 13.072 1.00 11.14 105 THR A N 1
ATOM 656 C CA . THR A 1 83 ? -15.423 -13.094 13.076 1.00 11.62 105 THR A CA 1
ATOM 657 C C . THR A 1 83 ? -16.724 -12.519 13.629 1.00 10.13 105 THR A C 1
ATOM 658 O O . THR A 1 83 ? -17.432 -11.736 12.988 1.00 10.08 105 THR A O 1
ATOM 662 N N . SER A 1 84 ? -17.029 -12.940 14.848 1.00 8.74 106 SER A N 1
ATOM 663 C CA . SER A 1 84 ? -18.225 -12.508 15.563 1.00 8.47 106 SER A CA 1
ATOM 664 C C . SER A 1 84 ? -17.851 -12.143 16.994 1.00 8.72 106 SER A C 1
ATOM 665 O O . SER A 1 84 ? -18.385 -12.713 17.947 1.00 9.37 106 SER A O 1
ATOM 668 N N . PRO A 1 85 ? -16.963 -11.160 17.185 1.00 9.52 107 PRO A N 1
ATOM 669 C CA . PRO A 1 85 ? -16.436 -10.933 18.541 1.00 9.60 107 PRO A CA 1
ATOM 670 C C . PRO A 1 85 ? -17.481 -10.481 19.540 1.00 9.67 107 PRO A C 1
ATOM 671 O O . PRO A 1 85 ? -17.410 -10.858 20.720 1.00 9.64 107 PRO A O 1
ATOM 675 N N . VAL A 1 86 ? -18.425 -9.648 19.115 1.00 8.63 108 VAL A N 1
ATOM 676 C CA . VAL A 1 86 ? -19.385 -9.091 20.061 1.00 8.72 108 VAL A CA 1
ATOM 677 C C . VAL A 1 86 ? -20.442 -10.123 20.422 1.00 8.31 108 VAL A C 1
ATOM 678 O O . VAL A 1 86 ? -20.738 -10.345 21.601 1.00 9.08 108 VAL A O 1
ATOM 682 N N . THR A 1 87 ? -21.031 -10.773 19.419 1.00 7.64 109 THR A N 1
ATOM 683 C CA . THR A 1 87 ? -22.010 -11.808 19.725 1.00 7.37 109 THR A CA 1
ATOM 684 C C . THR A 1 87 ? -21.366 -12.977 20.460 1.00 7.53 109 THR A C 1
ATOM 685 O O . THR A 1 87 ? -21.980 -13.555 21.363 1.00 8.42 109 THR A O 1
ATOM 689 N N . LYS A 1 88 ? -20.116 -13.322 20.122 1.00 8.28 110 LYS A N 1
ATOM 690 C CA . LYS A 1 88 ? -19.427 -14.371 20.873 1.00 8.35 110 LYS A CA 1
ATOM 691 C C . LYS A 1 88 ? -19.255 -13.966 22.329 1.00 9.25 110 LYS A C 1
ATOM 692 O O . LYS A 1 88 ? -19.518 -14.759 23.236 1.00 10.14 110 LYS A O 1
ATOM 698 N N . ALA A 1 89 ? -18.819 -12.724 22.566 1.00 9.23 111 ALA A N 1
ATOM 699 C CA . ALA A 1 89 ? -18.629 -12.244 23.931 1.00 10.10 111 ALA A CA 1
ATOM 700 C C . ALA A 1 89 ? -19.918 -12.282 24.737 1.00 11.70 111 ALA A C 1
ATOM 701 O O . ALA A 1 89 ? -19.877 -12.511 25.951 1.00 13.98 111 ALA A O 1
ATOM 703 N N . ASN A 1 90 ? -21.066 -12.062 24.098 1.00 10.91 112 ASN A N 1
ATOM 704 C CA . ASN A 1 90 ? -22.327 -11.957 24.825 1.00 11.69 112 ASN A CA 1
ATOM 705 C C . ASN A 1 90 ? -23.167 -13.231 24.803 1.00 10.91 112 ASN A C 1
ATOM 706 O O . ASN A 1 90 ? -24.278 -13.226 25.331 1.00 11.26 112 ASN A O 1
ATOM 711 N N . VAL A 1 91 ? -22.648 -14.335 24.254 1.00 11.07 113 VAL A N 1
ATOM 712 C CA . VAL A 1 91 ? -23.507 -15.488 23.987 1.00 12.59 113 VAL A CA 1
ATOM 713 C C . VAL A 1 91 ? -24.091 -16.062 25.275 1.00 13.08 113 VAL A C 1
ATOM 714 O O . VAL A 1 91 ? -25.243 -16.511 25.301 1.00 13.04 113 VAL A O 1
ATOM 718 N N . ALA A 1 92 ? -23.323 -16.043 26.364 1.00 13.83 114 ALA A N 1
ATOM 719 C CA . ALA A 1 92 ? -23.831 -16.609 27.609 1.00 14.33 114 ALA A CA 1
ATOM 720 C C . ALA A 1 92 ? -25.023 -15.821 28.133 1.00 14.64 114 ALA A C 1
ATOM 721 O O . ALA A 1 92 ? -25.873 -16.379 28.831 1.00 15.55 114 ALA A O 1
ATOM 723 N N . GLN A 1 93 ? -25.089 -14.521 27.832 1.00 16.00 115 GLN A N 1
ATOM 724 C CA . GLN A 1 93 ? -26.251 -13.716 28.188 1.00 17.24 115 GLN A CA 1
ATOM 725 C C . GLN A 1 93 ? -27.477 -14.121 27.387 1.00 15.89 115 GLN A C 1
ATOM 726 O O . GLN A 1 93 ? -28.608 -13.890 27.834 1.00 16.39 115 GLN A O 1
ATOM 732 N N . GLY A 1 94 ? -27.273 -14.717 26.218 1.00 14.11 116 GLY A N 1
ATOM 733 C CA . GLY A 1 94 ? -28.352 -15.312 25.463 1.00 12.44 116 GLY A CA 1
ATOM 734 C C . GLY A 1 94 ? -29.097 -14.363 24.556 1.00 11.17 116 GLY A C 1
ATOM 735 O O . GLY A 1 94 ? -30.051 -14.793 23.896 1.00 10.48 116 GLY A O 1
ATOM 736 N N . ALA A 1 95 ? -28.695 -13.094 24.491 1.00 10.82 117 ALA A N 1
ATOM 737 C CA . ALA A 1 95 ? -29.418 -12.122 23.677 1.00 10.00 117 ALA A CA 1
ATOM 738 C C . ALA A 1 95 ? -28.593 -10.852 23.589 1.00 10.12 117 ALA A C 1
ATOM 739 O O . ALA A 1 95 ? -27.743 -10.589 24.441 1.00 11.91 117 ALA A O 1
ATOM 741 N N . MET A 1 96 ? -28.874 -10.060 22.553 1.00 9.50 118 MET A N 1
ATOM 742 C CA . MET A 1 96 ? -28.373 -8.694 22.430 1.00 8.59 118 MET A CA 1
ATOM 743 C C . MET A 1 96 ? -29.483 -7.837 21.845 1.00 8.82 118 MET A C 1
ATOM 744 O O . MET A 1 96 ? -30.331 -8.328 21.097 1.00 9.53 118 MET A O 1
ATOM 749 N N . SER A 1 97 ? -29.463 -6.547 22.163 1.00 8.24 119 SER A N 1
ATOM 750 C CA . SER A 1 97 ? -30.483 -5.659 21.613 1.00 7.90 119 SER A CA 1
ATOM 751 C C . SER A 1 97 ? -30.252 -5.399 20.122 1.00 7.81 119 SER A C 1
ATOM 752 O O . SER A 1 97 ? -29.137 -5.533 19.599 1.00 8.25 119 SER A O 1
ATOM 755 N N . ILE A 1 98 ? -31.345 -5.020 19.440 1.00 7.89 120 ILE A N 1
ATOM 756 C CA . ILE A 1 98 ? -31.262 -4.603 18.041 1.00 7.73 120 ILE A CA 1
ATOM 757 C C . ILE A 1 98 ? -30.215 -3.516 17.887 1.00 8.38 120 ILE A C 1
ATOM 758 O O . ILE A 1 98 ? -29.389 -3.555 16.970 1.00 8.08 120 ILE A O 1
ATOM 763 N N . GLU A 1 99 ? -30.220 -2.537 18.801 1.00 8.24 121 GLU A N 1
ATOM 764 C CA A GLU A 1 99 ? -29.263 -1.440 18.716 0.45 9.51 121 GLU A CA 1
ATOM 765 C CA B GLU A 1 99 ? -29.263 -1.442 18.709 0.55 9.29 121 GLU A CA 1
ATOM 766 C C . GLU A 1 99 ? -27.832 -1.954 18.813 1.00 8.26 121 GLU A C 1
ATOM 767 O O . GLU A 1 99 ? -26.957 -1.538 18.041 1.00 8.56 121 GLU A O 1
ATOM 778 N N . ALA A 1 100 ? -27.579 -2.871 19.753 1.00 8.60 122 ALA A N 1
ATOM 779 C CA . ALA A 1 100 ? -26.240 -3.416 19.938 1.00 8.37 122 ALA A CA 1
ATOM 780 C C . ALA A 1 100 ? -25.809 -4.274 18.758 1.00 7.80 122 ALA A C 1
ATOM 781 O O . ALA A 1 100 ? -24.622 -4.304 18.411 1.00 8.16 122 ALA A O 1
ATOM 783 N N . LEU A 1 101 ? -26.753 -5.011 18.155 1.00 6.74 123 LEU A N 1
ATOM 784 C CA . LEU A 1 101 ? -26.426 -5.802 16.973 1.00 6.83 123 LEU A CA 1
ATOM 785 C C . LEU A 1 101 ? -26.099 -4.906 15.788 1.00 6.52 123 LEU A C 1
ATOM 786 O O . LEU A 1 101 ? -25.161 -5.189 15.027 1.00 7.15 123 LEU A O 1
ATOM 791 N N . CYS A 1 102 ? -26.864 -3.821 15.603 1.00 6.34 124 CYS A N 1
ATOM 792 C CA . CYS A 1 102 ? -26.541 -2.894 14.521 1.00 6.88 124 CYS A CA 1
ATOM 793 C C . CYS A 1 102 ? -25.162 -2.298 14.732 1.00 6.44 124 CYS A C 1
ATOM 794 O O . CYS A 1 102 ? -24.367 -2.189 13.792 1.00 7.06 124 CYS A O 1
ATOM 797 N N . ARG A 1 103 ? -24.841 -1.942 15.976 1.00 7.02 125 ARG A N 1
ATOM 798 C CA . ARG A 1 103 ? -23.519 -1.398 16.252 1.00 7.83 125 ARG A CA 1
ATOM 799 C C . ARG A 1 103 ? -22.442 -2.433 15.977 1.00 7.10 125 ARG A C 1
ATOM 800 O O . ARG A 1 103 ? -21.406 -2.115 15.384 1.00 7.99 125 ARG A O 1
ATOM 808 N N . ALA A 1 104 ? -22.697 -3.694 16.343 1.00 7.00 126 ALA A N 1
ATOM 809 C CA . ALA A 1 104 ? -21.695 -4.739 16.143 1.00 7.22 126 ALA A CA 1
ATOM 810 C C . ALA A 1 104 ? -21.410 -4.966 14.666 1.00 6.99 126 ALA A C 1
ATOM 811 O O . ALA A 1 104 ? -20.246 -5.184 14.285 1.00 7.13 126 ALA A O 1
ATOM 813 N N . VAL A 1 105 ? -22.448 -4.932 13.813 1.00 6.44 127 VAL A N 1
ATOM 814 C CA . VAL A 1 105 ? -22.174 -5.152 12.389 1.00 6.49 127 VAL A CA 1
ATOM 815 C C . VAL A 1 105 ? -21.402 -3.977 11.802 1.00 6.43 127 VAL A C 1
ATOM 816 O O . VAL A 1 105 ? -20.503 -4.168 10.977 1.00 7.48 127 VAL A O 1
ATOM 820 N N . LEU A 1 106 ? -2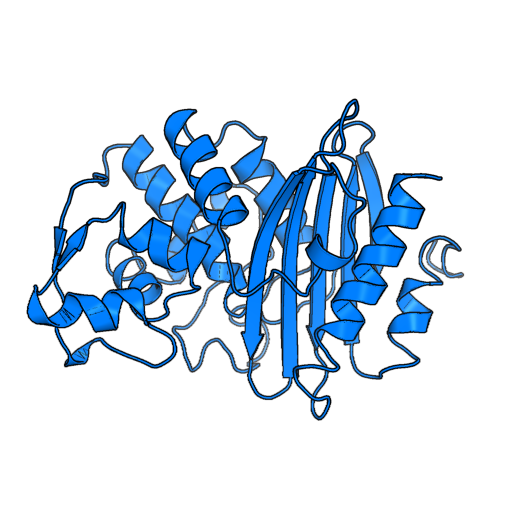1.704 -2.749 12.248 1.00 5.33 128 LEU A N 1
ATOM 821 C CA . LEU A 1 106 ? -21.037 -1.580 11.680 1.00 5.70 128 LEU A CA 1
ATOM 822 C C . LEU A 1 106 ? -19.633 -1.404 12.241 1.00 5.81 128 LEU A C 1
ATOM 823 O O . LEU A 1 106 ? -18.714 -1.009 11.514 1.00 6.34 128 LEU A O 1
ATOM 828 N N . VAL A 1 107 ? -19.443 -1.657 13.538 1.00 5.80 129 VAL A N 1
ATOM 829 C CA . VAL A 1 107 ? -18.158 -1.352 14.154 1.00 6.52 129 VAL A CA 1
ATOM 830 C C . VAL A 1 107 ? -17.168 -2.502 14.007 1.00 5.59 129 VAL A C 1
ATOM 831 O O . VAL A 1 107 ? -15.962 -2.259 13.867 1.00 7.27 129 VAL A O 1
ATOM 835 N N . GLU A 1 108 ? -17.653 -3.755 14.008 1.00 6.61 130 GLU A N 1
ATOM 836 C CA . GLU A 1 108 ? -16.767 -4.915 13.993 1.00 6.91 130 GLU A CA 1
ATOM 837 C C . GLU A 1 108 ? -17.065 -5.903 12.875 1.00 7.74 130 GLU A C 1
ATOM 838 O O . GLU A 1 108 ? -16.438 -6.969 12.836 1.00 8.99 130 GLU A O 1
ATOM 844 N N . SER A 1 109 ? -17.998 -5.600 11.975 1.00 7.30 131 SER A N 1
ATOM 845 C CA . SER A 1 109 ? -18.413 -6.555 10.931 1.00 7.86 131 SER A CA 1
ATOM 846 C C . SER A 1 109 ? -18.895 -7.887 11.514 1.00 7.27 131 SER A C 1
ATOM 847 O O . SER A 1 109 ? -18.764 -8.935 10.877 1.00 9.15 131 SER A O 1
ATOM 850 N N . ASP A 1 110 ? -19.467 -7.864 12.716 1.00 5.70 132 ASP A N 1
ATOM 851 C CA . ASP A 1 110 ? -19.791 -9.100 13.426 1.00 6.24 132 ASP A CA 1
ATOM 852 C C . ASP A 1 110 ? -20.709 -9.987 12.577 1.00 6.14 132 ASP A C 1
ATOM 853 O O . ASP A 1 110 ? -21.826 -9.582 12.221 1.00 6.46 132 ASP A O 1
ATOM 858 N N . ASN A 1 111 ? -20.218 -11.189 12.241 1.00 6.32 133 ASN A N 1
ATOM 859 C CA A ASN A 1 111 ? -20.909 -12.047 11.275 0.50 6.78 133 ASN A CA 1
ATOM 860 C CA B ASN A 1 111 ? -20.915 -12.029 11.265 0.50 6.50 133 ASN A CA 1
ATOM 861 C C . ASN A 1 111 ? -22.219 -12.582 11.832 1.00 6.99 133 ASN A C 1
ATOM 862 O O . ASN A 1 111 ? -23.255 -12.556 11.159 1.00 7.69 133 ASN A O 1
ATOM 871 N N . THR A 1 112 ? -22.182 -13.118 13.051 1.00 7.54 134 THR A N 1
ATOM 872 C CA . THR A 1 112 ? -23.410 -13.640 13.640 1.00 6.75 134 THR A CA 1
ATOM 873 C C . THR A 1 112 ? -24.423 -12.526 13.865 1.00 6.93 134 THR A C 1
ATOM 874 O O . THR A 1 112 ? -25.627 -12.726 13.668 1.00 7.28 134 THR A O 1
ATOM 878 N N . ALA A 1 113 ? -23.955 -11.334 14.254 1.00 7.00 135 ALA A N 1
ATOM 879 C CA . ALA A 1 113 ? -24.888 -10.228 14.421 1.00 6.93 135 ALA A CA 1
ATOM 880 C C . ALA A 1 113 ? -25.634 -9.958 13.124 1.00 7.51 135 ALA A C 1
ATOM 881 O O . ALA A 1 113 ? -26.843 -9.721 13.141 1.00 8.00 135 ALA A O 1
ATOM 883 N N . ALA A 1 114 ? -24.931 -10.006 11.984 1.00 6.85 136 ALA A N 1
ATOM 884 C CA . ALA A 1 114 ? -25.603 -9.769 10.707 1.00 6.89 136 ALA A CA 1
ATOM 885 C C . ALA A 1 114 ? -26.632 -10.852 10.391 1.00 7.36 136 ALA A C 1
ATOM 886 O O . ALA A 1 114 ? -27.724 -10.548 9.898 1.00 7.32 136 ALA A O 1
ATOM 888 N N . ILE A 1 115 ? -26.305 -12.120 10.651 1.00 7.10 137 ILE A N 1
ATOM 889 C CA . ILE A 1 115 ? -27.273 -13.194 10.409 1.00 6.98 137 ILE A CA 1
ATOM 890 C C . ILE A 1 115 ? -28.502 -13.036 11.297 1.00 8.17 137 ILE A C 1
ATOM 891 O O . ILE A 1 115 ? -29.634 -13.226 10.845 1.00 8.13 137 ILE A O 1
ATOM 896 N N . LEU A 1 116 ? -28.300 -12.680 12.567 1.00 8.38 138 LEU A N 1
ATOM 897 C CA . LEU A 1 116 ? -29.435 -12.465 13.470 1.00 8.12 138 LEU A CA 1
ATOM 898 C C . LEU A 1 116 ? -30.312 -11.306 13.003 1.00 8.31 138 LEU A C 1
ATOM 899 O O . LEU A 1 116 ? -31.553 -11.397 13.045 1.00 8.93 138 LEU A O 1
ATOM 904 N N . LEU A 1 117 ? -29.692 -10.205 12.545 1.00 7.09 139 LEU A N 1
ATOM 905 C CA . LEU A 1 117 ? -30.486 -9.101 12.011 1.00 7.06 139 LEU A CA 1
ATOM 906 C C . LEU A 1 117 ? -31.249 -9.532 10.769 1.00 7.86 139 LEU A C 1
ATOM 907 O O . LEU A 1 117 ? -32.426 -9.200 10.608 1.00 8.15 139 LEU A O 1
ATOM 912 N N . MET A 1 118 ? -30.601 -10.279 9.878 1.00 8.13 140 MET A N 1
ATOM 913 C CA A MET A 1 118 ? -31.311 -10.799 8.713 0.49 9.02 140 MET A CA 1
ATOM 914 C CA B MET A 1 118 ? -31.325 -10.778 8.717 0.51 10.52 140 MET A CA 1
ATOM 915 C C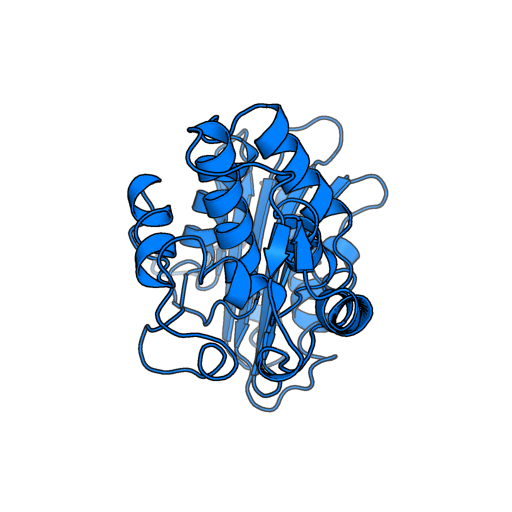 . MET A 1 118 ? -32.460 -11.714 9.122 1.00 10.27 140 MET A C 1
ATOM 916 O O . MET A 1 118 ? -33.529 -11.693 8.502 1.00 11.03 140 MET A O 1
ATOM 925 N N . ARG A 1 119 ? -32.255 -12.528 10.172 1.00 10.82 141 ARG A N 1
ATOM 926 C CA . ARG A 1 119 ? -33.318 -13.402 10.667 1.00 12.52 141 ARG A CA 1
ATOM 927 C C . ARG A 1 119 ? -34.517 -12.603 11.156 1.00 13.20 141 ARG A C 1
ATOM 928 O O . ARG A 1 119 ? -35.664 -13.056 11.043 1.00 13.41 141 ARG A O 1
ATOM 936 N N . SER A 1 120 ? -34.273 -11.422 11.707 1.00 12.94 142 SER A N 1
ATOM 937 C CA . SER A 1 120 ? -35.350 -10.597 12.220 1.00 11.77 142 SER A CA 1
ATOM 938 C C . SER A 1 120 ? -36.120 -9.897 11.112 1.00 11.99 142 SER A C 1
ATOM 939 O O . SER A 1 120 ? -37.236 -9.427 11.358 1.00 13.48 142 SER A O 1
ATOM 942 N N . ALA A 1 121 ? -35.547 -9.798 9.904 1.00 10.78 143 ALA A N 1
ATOM 943 C CA . ALA A 1 121 ? -36.027 -8.810 8.945 1.00 10.08 143 ALA A CA 1
ATOM 944 C C . ALA A 1 121 ? -36.386 -9.360 7.573 1.00 9.71 143 ALA A C 1
ATOM 945 O O . ALA A 1 121 ? -36.731 -8.575 6.688 1.00 10.24 143 ALA A O 1
ATOM 947 N N . GLY A 1 122 ? -36.333 -10.671 7.367 1.00 8.89 144 GLY A N 1
ATOM 948 C CA . GLY A 1 122 ? -36.716 -11.245 6.093 1.00 9.01 144 GLY A CA 1
ATOM 949 C C . GLY A 1 122 ? -35.576 -11.747 5.222 1.00 8.56 144 GLY A C 1
ATOM 950 O O . GLY A 1 122 ? -35.814 -12.052 4.048 1.00 9.71 144 GLY A O 1
ATOM 951 N N . GLY A 1 123 ? -34.347 -11.794 5.727 1.00 8.00 145 GLY A N 1
ATOM 952 C CA . GLY A 1 123 ? -33.268 -12.453 5.033 1.00 7.30 145 GLY A CA 1
ATOM 953 C C . GLY A 1 123 ? -32.702 -11.648 3.879 1.00 6.50 145 GLY A C 1
ATOM 954 O O . GLY A 1 123 ? -33.021 -10.468 3.689 1.00 7.13 145 GLY A O 1
ATOM 955 N N . PRO A 1 124 ? -31.820 -12.276 3.100 1.00 6.25 146 PRO A N 1
ATOM 956 C CA . PRO A 1 124 ? -31.240 -11.589 1.925 1.00 6.55 146 PRO A CA 1
ATOM 957 C C . PRO A 1 124 ? -32.273 -10.998 0.982 1.00 7.40 146 PRO A C 1
ATOM 958 O O . PRO A 1 124 ? -32.046 -9.909 0.434 1.00 7.35 146 PRO A O 1
ATOM 962 N N . ALA A 1 125 ? -33.404 -11.678 0.773 1.00 6.95 147 ALA A N 1
ATOM 963 C CA . ALA A 1 125 ? -34.401 -11.149 -0.153 1.00 7.39 147 ALA A CA 1
ATOM 964 C C . ALA A 1 125 ? -34.946 -9.818 0.328 1.00 7.09 147 ALA A C 1
ATOM 965 O O . ALA A 1 125 ? -35.226 -8.929 -0.485 1.00 7.90 147 ALA A O 1
ATOM 967 N N . ALA A 1 126 ? -35.143 -9.677 1.641 1.00 7.01 148 ALA A N 1
ATOM 968 C CA . ALA A 1 126 ? -35.669 -8.424 2.169 1.00 6.96 148 ALA A CA 1
ATOM 969 C C . ALA A 1 126 ? -34.629 -7.311 2.130 1.00 7.56 148 ALA A C 1
ATOM 970 O O . ALA A 1 126 ? -34.978 -6.148 1.895 1.00 8.14 148 ALA A O 1
ATOM 972 N N . LEU A 1 127 ? -33.353 -7.639 2.330 1.00 6.82 149 LEU A N 1
ATOM 973 C CA . LEU A 1 127 ? -32.305 -6.642 2.137 1.00 6.33 149 LEU A CA 1
ATOM 974 C C . LEU A 1 127 ? -32.278 -6.169 0.691 1.00 7.24 149 LEU A C 1
ATOM 975 O O . LEU A 1 127 ? -32.188 -4.964 0.423 1.00 7.34 149 LEU A O 1
ATOM 980 N N . THR A 1 128 ? -32.368 -7.106 -0.260 1.00 6.51 150 THR A N 1
ATOM 981 C CA . THR A 1 128 ? -32.409 -6.704 -1.664 1.00 6.23 150 THR A CA 1
ATOM 982 C C . THR A 1 128 ? -33.621 -5.827 -1.947 1.00 6.53 150 THR A C 1
ATOM 983 O O . THR A 1 128 ? -33.512 -4.799 -2.626 1.00 7.17 150 THR A O 1
ATOM 987 N N . ARG A 1 129 ? -34.788 -6.199 -1.417 1.00 6.81 151 ARG A N 1
ATOM 988 C CA A ARG A 1 129 ? -35.987 -5.392 -1.627 0.56 7.93 151 ARG A CA 1
ATOM 989 C CA B ARG A 1 129 ? -35.989 -5.391 -1.630 0.38 7.15 151 ARG A CA 1
ATOM 990 C CA C ARG A 1 129 ? -35.958 -5.373 -1.674 0.05 7.46 151 ARG A CA 1
ATOM 991 C C . ARG A 1 129 ? -35.836 -4.000 -1.028 1.00 7.12 151 ARG A C 1
ATOM 992 O O . ARG A 1 129 ? -36.332 -3.007 -1.591 1.00 8.23 151 ARG A O 1
ATOM 1014 N N . PHE A 1 130 ? -35.165 -3.905 0.116 1.00 7.05 152 PHE A N 1
ATOM 1015 C CA . PHE A 1 130 ? -34.929 -2.597 0.722 1.00 7.40 152 PHE A CA 1
ATOM 1016 C C . PHE A 1 130 ? -34.139 -1.689 -0.223 1.00 7.35 152 PHE A C 1
ATOM 1017 O O . PHE A 1 130 ? -34.530 -0.542 -0.468 1.00 8.47 152 PHE A O 1
ATOM 1025 N N . VAL A 1 131 ? -33.040 -2.195 -0.798 1.00 8.05 153 VAL A N 1
ATOM 1026 C CA . VAL A 1 131 ? -32.251 -1.334 -1.678 1.00 8.64 153 VAL A CA 1
ATOM 1027 C C . VAL A 1 131 ? -32.972 -1.070 -2.994 1.00 8.45 153 VAL A C 1
ATOM 1028 O O . VAL A 1 131 ? -32.817 0.013 -3.576 1.00 9.13 153 VAL A O 1
ATOM 1032 N N . ARG A 1 132 ? -33.769 -2.034 -3.486 1.00 8.78 154 ARG A N 1
ATOM 1033 C CA . ARG A 1 132 ? -34.566 -1.766 -4.683 1.00 9.94 154 ARG A CA 1
ATOM 1034 C C . ARG A 1 132 ? -35.513 -0.608 -4.439 1.00 10.21 154 ARG A C 1
ATOM 1035 O O . ARG A 1 132 ? -35.737 0.224 -5.326 1.00 11.31 154 ARG A O 1
ATOM 1043 N N . GLY A 1 133 ? -36.107 -0.558 -3.245 1.00 10.76 155 GLY A N 1
ATOM 1044 C CA . GLY A 1 133 ? -37.015 0.522 -2.920 1.00 11.59 155 GLY A CA 1
ATOM 1045 C C . GLY A 1 133 ? -36.331 1.867 -2.863 1.00 12.67 155 GLY A C 1
ATOM 1046 O O . GLY A 1 133 ? -37.001 2.902 -2.957 1.00 15.54 155 GLY A O 1
ATOM 1047 N N . LEU A 1 134 ? -35.011 1.872 -2.705 1.00 13.02 156 LEU A N 1
ATOM 1048 C CA . LEU A 1 134 ? -34.222 3.093 -2.756 1.00 13.70 156 LEU A CA 1
ATOM 1049 C C . LEU A 1 134 ? -33.798 3.463 -4.167 1.00 14.03 156 LEU A C 1
ATOM 1050 O O . LEU A 1 134 ? -33.145 4.495 -4.340 1.00 15.65 156 LEU A O 1
ATOM 1055 N N . GLY A 1 135 ? -34.153 2.658 -5.164 1.00 12.24 157 GLY A N 1
ATOM 1056 C CA . GLY A 1 135 ? -33.802 2.912 -6.547 1.00 12.19 157 GLY A CA 1
ATOM 1057 C C . GLY A 1 135 ? -32.561 2.205 -7.031 1.00 12.33 157 GLY A C 1
ATOM 1058 O O . GLY A 1 135 ? -32.126 2.452 -8.167 1.00 14.51 157 GLY A O 1
ATOM 1059 N N . ASP A 1 136 ? -31.967 1.351 -6.203 1.00 9.90 158 ASP A N 1
ATOM 1060 C CA . ASP A 1 136 ? -30.799 0.569 -6.579 1.00 8.62 158 ASP A CA 1
ATOM 1061 C C . ASP A 1 136 ? -31.301 -0.725 -7.196 1.00 8.80 158 ASP A C 1
ATOM 1062 O O . ASP A 1 136 ? -31.859 -1.575 -6.499 1.00 10.50 158 ASP A O 1
ATOM 1067 N N . THR A 1 137 ? -31.087 -0.889 -8.498 1.00 10.16 159 THR A N 1
ATOM 1068 C CA . THR A 1 137 ? -31.509 -2.092 -9.196 1.00 11.67 159 THR A CA 1
ATOM 1069 C C . THR A 1 137 ? -30.343 -3.031 -9.463 1.00 10.26 159 THR A C 1
ATOM 1070 O O . THR A 1 137 ? -30.513 -4.046 -10.159 1.00 11.47 159 THR A O 1
ATOM 1074 N N . VAL A 1 138 ? -29.175 -2.739 -8.888 1.00 8.17 160 VAL A N 1
ATOM 1075 C CA . VAL A 1 138 ? -27.943 -3.473 -9.148 1.00 7.75 160 VAL A CA 1
ATOM 1076 C C . VAL A 1 138 ? -27.561 -4.344 -7.958 1.00 7.61 160 VAL A C 1
ATOM 1077 O O . VAL A 1 138 ? -27.358 -5.551 -8.096 1.00 8.32 160 VAL A O 1
ATOM 1081 N N . THR A 1 139 ? -27.427 -3.736 -6.781 1.00 6.65 161 THR A N 1
ATOM 1082 C CA . THR A 1 139 ? -26.980 -4.443 -5.587 1.00 7.05 161 THR A CA 1
ATOM 1083 C C . THR A 1 139 ? -27.929 -5.584 -5.241 1.00 7.64 161 THR A C 1
ATOM 1084 O O . THR A 1 139 ? -29.156 -5.434 -5.290 1.00 8.75 161 THR A O 1
ATOM 1088 N N . ARG A 1 140 ? -27.361 -6.733 -4.874 1.00 6.34 162 ARG A N 1
ATOM 1089 C CA . ARG A 1 140 ? -28.215 -7.854 -4.499 1.00 6.91 162 ARG A CA 1
ATOM 1090 C C . ARG A 1 140 ? -27.565 -8.667 -3.396 1.00 6.61 162 ARG A C 1
ATOM 1091 O O . ARG A 1 140 ? -26.379 -8.997 -3.477 1.00 7.64 162 ARG A O 1
ATOM 1099 N N . SER A 1 141 ? -28.355 -8.999 -2.381 1.00 6.19 163 SER A N 1
ATOM 1100 C CA . SER A 1 141 ? -27.959 -9.920 -1.326 1.00 6.94 163 SER A CA 1
ATOM 1101 C C . SER A 1 141 ? -28.729 -11.215 -1.526 1.00 6.54 163 SER A C 1
ATOM 1102 O O . SER A 1 141 ? -29.952 -11.187 -1.729 1.00 7.30 163 SER A O 1
ATOM 1105 N N . ASP A 1 142 ? -28.009 -12.342 -1.500 1.00 6.03 164 ASP A N 1
ATOM 1106 C CA . ASP A 1 142 ? -28.592 -13.620 -1.902 1.00 5.92 164 ASP A CA 1
ATOM 1107 C C . ASP A 1 142 ? -28.320 -14.765 -0.933 1.00 5.79 164 ASP A C 1
ATOM 1108 O O . ASP A 1 142 ? -29.118 -15.699 -0.852 1.00 7.81 164 ASP A O 1
ATOM 1113 N N . ARG A 1 143 ? -27.202 -14.708 -0.210 1.00 6.11 165 ARG A N 1
ATOM 1114 C CA . ARG A 1 143 ? -26.747 -15.822 0.608 1.00 5.57 165 ARG A CA 1
ATOM 1115 C C . ARG A 1 143 ? -26.290 -15.293 1.952 1.00 6.19 165 ARG A C 1
ATOM 1116 O O . ARG A 1 143 ? -26.163 -14.082 2.152 1.00 7.63 165 ARG A O 1
ATOM 1124 N N . TYR A 1 144 ? -26.022 -16.219 2.870 1.00 6.15 166 TYR A N 1
ATOM 1125 C CA . TYR A 1 144 ? -25.451 -15.900 4.173 1.00 6.01 166 TYR A CA 1
ATOM 1126 C C . TYR A 1 144 ? -23.963 -16.222 4.182 1.00 6.55 166 TYR A C 1
ATOM 1127 O O . TYR A 1 144 ? -23.480 -17.037 3.395 1.00 6.96 166 TYR A O 1
ATOM 1136 N N . GLU A 1 145 ? -23.235 -15.582 5.093 1.00 7.10 167 GLU A N 1
ATOM 1137 C CA A GLU A 1 145 ? -21.835 -15.923 5.278 0.50 7.48 167 GLU A CA 1
ATOM 1138 C CA B GLU A 1 145 ? -21.833 -15.918 5.285 0.50 7.43 167 GLU A CA 1
ATOM 1139 C C . GLU A 1 145 ? -21.720 -17.298 5.936 1.00 7.99 167 GLU A C 1
ATOM 1140 O O . GLU A 1 145 ? -22.586 -17.691 6.728 1.00 8.63 167 GLU A O 1
ATOM 1151 N N . PRO A 1 146 ? -20.642 -18.043 5.645 1.00 8.17 168 PRO A N 1
ATOM 1152 C CA . PRO A 1 146 ? -19.508 -17.659 4.801 1.00 9.21 168 PRO A CA 1
ATOM 1153 C C . PRO A 1 146 ? -19.715 -17.790 3.294 1.00 8.62 168 PRO A C 1
ATOM 1154 O O . PRO A 1 146 ? -18.913 -17.230 2.558 1.00 8.71 168 PRO A O 1
ATOM 1158 N N . ASP A 1 147 ? -20.740 -18.517 2.837 1.00 8.32 169 ASP A N 1
ATOM 1159 C CA . ASP A 1 147 ? -20.856 -18.758 1.401 1.00 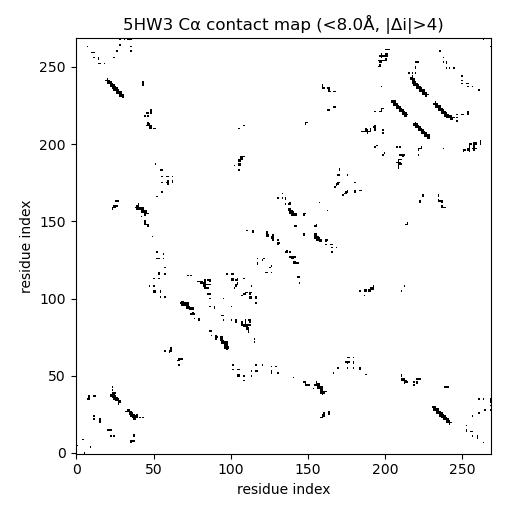7.98 169 ASP A CA 1
ATOM 1160 C C . ASP A 1 147 ? -21.025 -17.465 0.608 1.00 7.64 169 ASP A C 1
ATOM 1161 O O . ASP A 1 147 ? -20.577 -17.389 -0.538 1.00 7.99 169 ASP A O 1
ATOM 1166 N N . SER A 1 148 ? -21.633 -16.427 1.195 1.00 7.29 170 SER A N 1
ATOM 1167 C CA . SER A 1 148 ? -21.785 -15.170 0.467 1.00 6.97 170 SER A CA 1
ATOM 1168 C C . SER A 1 148 ? -20.460 -14.480 0.180 1.00 7.51 170 SER A C 1
ATOM 1169 O O . SER A 1 148 ? -20.442 -13.515 -0.593 1.00 8.08 170 SER A O 1
ATOM 1172 N N . ASN A 1 149 ? -19.358 -14.946 0.767 1.00 6.86 171 ASN A N 1
ATOM 1173 C CA . ASN A 1 149 ? -18.028 -14.432 0.452 1.00 8.02 171 ASN A CA 1
ATOM 1174 C C . ASN A 1 149 ? -17.361 -15.164 -0.697 1.00 8.86 171 ASN A C 1
ATOM 1175 O O . ASN A 1 149 ? -16.157 -14.964 -0.925 1.00 10.93 171 ASN A O 1
ATOM 1180 N N . ARG A 1 150 ? -18.093 -16.001 -1.423 1.00 7.88 172 ARG A N 1
ATOM 1181 C CA . ARG A 1 150 ? -17.530 -16.759 -2.531 1.00 8.80 172 ARG A CA 1
ATOM 1182 C C . ARG A 1 150 ? -18.215 -16.359 -3.823 1.00 8.74 172 ARG A C 1
ATOM 1183 O O . ARG A 1 150 ? -19.445 -16.310 -3.882 1.00 9.30 172 ARG A O 1
ATOM 1191 N N . TYR A 1 151 ? -17.423 -16.122 -4.863 1.00 8.56 173 TYR A N 1
ATOM 1192 C CA . TYR A 1 151 ? -18.012 -15.734 -6.141 1.00 9.58 173 TYR A CA 1
ATOM 1193 C C . TYR A 1 151 ? -18.912 -16.832 -6.677 1.00 10.00 173 TYR A C 1
ATOM 1194 O O . TYR A 1 151 ? -18.543 -18.011 -6.701 1.00 11.83 173 TYR A O 1
ATOM 1203 N N . HIS A 1 152 ? -20.096 -16.432 -7.122 1.00 9.84 174 HIS A N 1
ATOM 1204 C CA . HIS A 1 152 ? -21.064 -17.371 -7.678 1.00 11.04 174 HIS A CA 1
ATOM 1205 C C . HIS A 1 152 ? -21.966 -16.544 -8.599 1.00 11.29 174 HIS A C 1
ATOM 1206 O O . HIS A 1 152 ? -23.012 -16.054 -8.177 1.00 10.45 174 HIS A O 1
ATOM 1213 N N . GLY A 1 153 ? -21.527 -16.378 -9.843 1.00 13.01 175 GLY A N 1
ATOM 1214 C CA . GLY A 1 153 ? -22.272 -15.532 -10.767 1.00 12.43 175 GLY A CA 1
ATOM 1215 C C . GLY A 1 153 ? -22.406 -14.134 -10.194 1.00 10.94 175 GLY A C 1
ATOM 1216 O O . GLY A 1 153 ? -21.435 -13.544 -9.698 1.00 12.25 175 GLY A O 1
ATOM 1217 N N . VAL A 1 154 ? -23.635 -13.603 -10.228 1.00 9.86 176 VAL A N 1
ATOM 1218 C CA . VAL A 1 154 ? -23.908 -12.270 -9.700 1.00 9.11 176 VAL A CA 1
ATOM 1219 C C . VAL A 1 154 ? -24.374 -12.271 -8.246 1.00 7.49 176 VAL A C 1
ATOM 1220 O O . VAL A 1 154 ? -24.700 -11.197 -7.719 1.00 8.71 176 VAL A O 1
ATOM 1224 N N . LEU A 1 155 ? -24.428 -13.426 -7.580 1.00 7.21 177 LEU A N 1
ATOM 1225 C CA . LEU A 1 155 ? -24.954 -13.458 -6.214 1.00 6.69 177 LEU A CA 1
ATOM 1226 C C . LEU A 1 155 ? -24.100 -12.617 -5.266 1.00 6.38 177 LEU A C 1
ATOM 1227 O O . LEU A 1 155 ? -22.864 -12.680 -5.294 1.00 7.50 177 LEU A O 1
ATOM 1232 N N . ASP A 1 156 ? -24.778 -11.813 -4.437 1.00 5.63 178 ASP A N 1
ATOM 1233 C CA . ASP A 1 156 ? -24.124 -11.043 -3.376 1.00 5.57 178 ASP A CA 1
ATOM 1234 C C . ASP A 1 156 ? -23.120 -10.042 -3.922 1.00 5.59 178 ASP A C 1
ATOM 1235 O O . ASP A 1 156 ? -22.053 -9.846 -3.336 1.00 7.14 178 ASP A O 1
ATOM 1240 N N . THR A 1 157 ? -23.464 -9.395 -5.037 1.00 5.70 179 THR A N 1
ATOM 1241 C CA . THR A 1 157 ? -22.570 -8.432 -5.661 1.00 5.66 179 THR A CA 1
ATOM 1242 C C . THR A 1 157 ? -23.204 -7.049 -5.688 1.00 6.41 179 THR A C 1
ATOM 1243 O O . THR A 1 157 ? -24.420 -6.889 -5.576 1.00 7.50 179 THR A O 1
ATOM 1247 N N . THR A 1 158 ? -22.344 -6.050 -5.866 1.00 5.66 180 THR A N 1
ATOM 1248 C CA . THR A 1 158 ? -22.763 -4.703 -6.220 1.00 5.48 180 THR A CA 1
ATOM 1249 C C . THR A 1 158 ? -21.786 -4.186 -7.262 1.00 4.49 180 THR A C 1
ATOM 1250 O O . THR A 1 158 ? -20.886 -4.903 -7.693 1.00 5.82 180 THR A O 1
ATOM 1254 N N . THR A 1 159 ? -21.970 -2.937 -7.687 1.00 4.78 181 THR A N 1
ATOM 1255 C CA . THR A 1 159 ? -20.926 -2.230 -8.413 1.00 5.77 181 THR A CA 1
ATOM 1256 C C . THR A 1 159 ? -20.457 -1.055 -7.570 1.00 5.56 181 THR A C 1
ATOM 1257 O O . THR A 1 159 ? -21.180 -0.590 -6.679 1.00 6.21 181 THR A O 1
ATOM 1261 N N . PRO A 1 160 ? -19.234 -0.560 -7.797 1.00 5.79 182 PRO A N 1
ATOM 1262 C CA . PRO A 1 160 ? -18.788 0.595 -7.001 1.00 6.13 182 PRO A CA 1
ATOM 1263 C C . PRO A 1 160 ? -19.741 1.768 -7.113 1.00 5.87 182 PRO A C 1
ATOM 1264 O O . PRO A 1 160 ? -20.053 2.424 -6.112 1.00 6.25 182 PRO A O 1
ATOM 1268 N N . LYS A 1 161 ? -20.245 2.026 -8.322 1.00 5.71 183 LYS A N 1
ATOM 1269 C CA . LYS A 1 161 ? -21.160 3.145 -8.527 1.00 7.15 183 LYS A CA 1
ATOM 1270 C C . LYS A 1 161 ? -22.490 2.920 -7.819 1.00 7.66 183 LYS A C 1
ATOM 1271 O O . LYS A 1 161 ? -23.031 3.840 -7.192 1.00 7.89 183 LYS A O 1
ATOM 1277 N N . ALA A 1 162 ? -23.038 1.705 -7.891 1.00 7.15 184 ALA A N 1
ATOM 1278 C CA . ALA A 1 162 ? -24.348 1.472 -7.289 1.00 6.42 184 ALA A CA 1
ATOM 1279 C C . ALA A 1 162 ? -24.298 1.599 -5.771 1.00 6.33 184 ALA A C 1
ATOM 1280 O O . ALA A 1 162 ? -25.169 2.234 -5.170 1.00 6.46 184 ALA A O 1
ATOM 1282 N N . ILE A 1 163 ? -23.300 0.991 -5.126 1.00 6.64 185 ILE A N 1
ATOM 1283 C CA . ILE A 1 163 ? -23.278 1.088 -3.669 1.00 6.81 185 ILE A CA 1
ATOM 1284 C C . ILE A 1 163 ? -22.928 2.499 -3.210 1.00 6.64 185 ILE A C 1
ATOM 1285 O O . ILE A 1 163 ? -23.437 2.957 -2.186 1.00 6.86 185 ILE A O 1
ATOM 1290 N N . ALA A 1 164 ? -22.091 3.226 -3.959 1.00 5.58 186 ALA A N 1
ATOM 1291 C CA . ALA A 1 164 ? -21.833 4.621 -3.586 1.00 7.12 186 ALA A CA 1
ATOM 1292 C C . ALA A 1 164 ? -23.110 5.447 -3.645 1.00 6.76 186 ALA A C 1
ATOM 1293 O O . ALA A 1 164 ? -23.369 6.266 -2.754 1.00 6.84 186 ALA A O 1
ATOM 1295 N N . ALA A 1 165 ? -23.918 5.250 -4.688 1.00 7.31 187 ALA A N 1
ATOM 1296 C CA . ALA A 1 165 ? -25.181 5.979 -4.810 1.00 6.84 187 ALA A CA 1
ATOM 1297 C C . ALA A 1 165 ? -26.142 5.601 -3.691 1.00 6.48 187 ALA A C 1
ATOM 1298 O O . ALA A 1 165 ? -26.830 6.463 -3.130 1.00 7.67 187 ALA A O 1
ATOM 1300 N N . THR A 1 166 ? -26.210 4.312 -3.354 1.00 5.72 188 THR A N 1
ATOM 1301 C CA . THR A 1 166 ? -27.087 3.893 -2.264 1.00 5.97 188 THR A CA 1
ATOM 1302 C C . THR A 1 166 ? -26.617 4.448 -0.927 1.00 6.52 188 THR A C 1
ATOM 1303 O O . THR A 1 166 ? -27.437 4.902 -0.120 1.00 6.64 188 THR A O 1
ATOM 1307 N N . ALA A 1 167 ? -25.302 4.425 -0.683 1.00 6.29 189 ALA A N 1
ATOM 1308 C CA . ALA A 1 167 ? -24.751 5.025 0.523 1.00 7.22 189 ALA A CA 1
ATOM 1309 C C . ALA A 1 167 ? -25.098 6.505 0.603 1.00 6.84 189 ALA A C 1
ATOM 1310 O O . ALA A 1 167 ? -25.438 7.016 1.678 1.00 6.41 189 ALA A O 1
ATOM 1312 N N . GLN A 1 168 ? -25.046 7.211 -0.529 1.00 6.42 190 GLN A N 1
ATOM 1313 C CA . GLN A 1 168 ? -25.433 8.614 -0.517 1.00 6.72 190 GLN A CA 1
ATOM 1314 C C . GLN A 1 168 ? -26.897 8.779 -0.145 1.00 6.70 190 GLN A C 1
ATOM 1315 O O . GLN A 1 168 ? -27.250 9.680 0.628 1.00 6.78 190 GLN A O 1
ATOM 1321 N N . ARG A 1 169 ? -27.775 7.930 -0.687 1.00 7.13 191 ARG A N 1
ATOM 1322 C CA . ARG A 1 169 ? -29.189 8.030 -0.330 1.00 9.17 191 ARG A CA 1
ATOM 1323 C C . ARG A 1 169 ? -29.405 7.755 1.155 1.00 6.78 191 ARG A C 1
ATOM 1324 O O . ARG A 1 169 ? -30.177 8.457 1.821 1.00 6.99 191 ARG A O 1
ATOM 1332 N N . LEU A 1 170 ? -28.738 6.729 1.690 1.00 6.66 192 LEU A N 1
ATOM 1333 C CA . LEU A 1 170 ? -28.935 6.372 3.089 1.00 5.98 192 LEU A CA 1
ATOM 1334 C C . LEU A 1 170 ? -28.430 7.457 4.021 1.00 5.68 192 LEU A C 1
ATOM 1335 O O . LEU A 1 170 ? -29.060 7.742 5.059 1.00 6.21 192 LEU A O 1
ATOM 1340 N N . LEU A 1 171 ? -27.281 8.047 3.696 1.00 5.19 193 LEU A N 1
ATOM 1341 C CA . LEU A 1 171 ? -26.618 8.944 4.633 1.00 6.16 193 LEU A CA 1
ATOM 1342 C C . LEU A 1 171 ? -26.963 10.404 4.413 1.00 6.62 193 LEU A C 1
ATOM 1343 O O . LEU A 1 171 ? -26.766 11.209 5.325 1.00 6.50 193 LEU A O 1
ATOM 1348 N N . LEU A 1 172 ? -27.463 10.768 3.225 1.00 6.46 194 LEU A N 1
ATOM 1349 C CA . LEU A 1 172 ? -27.711 12.170 2.912 1.00 6.97 194 LEU A CA 1
ATOM 1350 C C . LEU A 1 172 ? -29.042 12.393 2.212 1.00 8.54 194 LEU A C 1
ATOM 1351 O O . LEU A 1 172 ? -29.316 13.530 1.799 1.00 10.57 194 LEU A O 1
ATOM 1356 N N . GLY A 1 173 ? -29.879 11.364 2.071 1.00 7.84 195 GLY A N 1
ATOM 1357 C CA . GLY A 1 173 ? -31.061 11.431 1.236 1.00 8.87 195 GLY A CA 1
ATOM 1358 C C . GLY A 1 173 ? -32.392 11.424 1.949 1.00 9.83 195 GLY A C 1
ATOM 1359 O O . GLY A 1 173 ? -33.427 11.259 1.287 1.00 11.56 195 GLY A O 1
ATOM 1360 N N . ASP A 1 174 ? -32.416 11.591 3.272 1.00 10.04 196 ASP A N 1
ATOM 1361 C CA . ASP A 1 174 ? -33.669 11.670 4.031 1.00 9.67 196 ASP A CA 1
ATOM 1362 C C . ASP A 1 174 ? -34.499 10.391 3.883 1.00 10.66 196 ASP A C 1
ATOM 1363 O O . ASP A 1 174 ? -35.733 10.423 3.815 1.00 12.40 196 ASP A O 1
ATOM 1368 N N . VAL A 1 175 ? -33.830 9.248 3.780 1.00 9.86 197 VAL A N 1
ATOM 1369 C CA . VAL A 1 175 ? -34.555 7.987 3.813 1.00 11.40 197 VAL A CA 1
ATOM 1370 C C . VAL A 1 175 ? -34.626 7.404 5.214 1.00 9.75 197 VAL A C 1
ATOM 1371 O O . VAL A 1 175 ? -35.490 6.557 5.471 1.00 10.61 197 VAL A O 1
ATOM 1375 N N . LEU A 1 176 ? -33.750 7.837 6.116 1.00 7.72 198 LEU A N 1
ATOM 1376 C CA . LEU A 1 176 ? -33.777 7.455 7.522 1.00 7.57 198 LEU A CA 1
ATOM 1377 C C . LEU A 1 176 ? -34.153 8.671 8.364 1.00 8.34 198 LEU A C 1
ATOM 1378 O O . LEU A 1 176 ? -33.920 9.819 7.965 1.00 9.27 198 LEU A O 1
ATOM 1383 N N . SER A 1 177 ? -34.732 8.416 9.539 1.00 8.34 199 SER A N 1
ATOM 1384 C CA . SER A 1 177 ? -34.987 9.484 10.498 1.00 8.63 199 SER A CA 1
ATOM 1385 C C . SER A 1 177 ? -33.670 10.142 10.911 1.00 8.68 199 SER A C 1
ATOM 1386 O O . SER A 1 177 ? -32.582 9.586 10.717 1.00 8.60 199 SER A O 1
ATOM 1389 N N . ALA A 1 178 ? -33.772 11.353 11.478 1.00 8.51 200 ALA A N 1
ATOM 1390 C CA . ALA A 1 178 ? -32.567 12.024 11.953 1.00 8.84 200 ALA A CA 1
ATOM 1391 C C . ALA A 1 178 ? -31.778 11.139 12.914 1.00 8.79 200 ALA A C 1
ATOM 1392 O O . ALA A 1 178 ? -30.550 11.054 12.821 1.00 8.72 200 ALA A O 1
ATOM 1394 N N . GLY A 1 179 ? -32.469 10.460 13.835 1.00 8.43 201 GLY A N 1
ATOM 1395 C CA . GLY A 1 179 ? -31.771 9.609 14.783 1.00 8.25 201 GLY A CA 1
ATOM 1396 C C . GLY A 1 179 ? -31.152 8.387 14.133 1.00 7.47 201 GLY A C 1
ATOM 1397 O O . GLY A 1 179 ? -30.015 8.017 14.450 1.00 8.32 201 GLY A O 1
ATOM 1398 N N . SER A 1 180 ? -31.891 7.737 13.222 1.00 7.35 202 SER A N 1
ATOM 1399 C CA . SER A 1 180 ? -31.344 6.563 12.536 1.00 6.46 202 SER A CA 1
ATOM 1400 C C . SER A 1 180 ? -30.199 6.935 11.609 1.00 6.43 202 SER A C 1
ATOM 1401 O O . SER A 1 180 ? -29.196 6.215 11.548 1.00 6.42 202 SER A O 1
ATOM 1404 N N . ARG A 1 181 ? -30.333 8.050 10.874 1.00 6.37 203 ARG A N 1
ATOM 1405 C CA . ARG A 1 181 ? -29.240 8.489 10.010 1.00 6.29 203 ARG A CA 1
ATOM 1406 C C . ARG A 1 181 ? -27.974 8.738 10.820 1.00 6.34 203 ARG A C 1
ATOM 1407 O O . ARG A 1 181 ? -26.880 8.316 10.422 1.00 6.75 203 ARG A O 1
ATOM 1415 N N . ALA A 1 182 ? -28.109 9.414 11.966 1.00 6.98 204 ALA A N 1
ATOM 1416 C CA . ALA A 1 182 ? -26.954 9.682 12.814 1.00 6.55 204 ALA A CA 1
ATOM 1417 C C . ALA A 1 182 ? -26.373 8.388 13.378 1.00 6.74 204 ALA A C 1
ATOM 1418 O O . ALA A 1 182 ? -25.147 8.245 13.493 1.00 8.01 204 ALA A O 1
ATOM 1420 N N . ARG A 1 183 ? -27.236 7.435 13.737 1.00 6.13 205 ARG A N 1
ATOM 1421 C CA . ARG A 1 183 ? -26.762 6.173 14.297 1.00 6.62 205 ARG A CA 1
ATOM 1422 C C . ARG A 1 183 ? -25.997 5.352 13.256 1.00 5.73 205 ARG A C 1
ATOM 1423 O O . ARG A 1 183 ? -24.970 4.735 13.572 1.00 6.78 205 ARG A O 1
ATOM 1431 N N . LEU A 1 184 ? -26.468 5.356 12.000 1.00 4.88 206 LEU A N 1
ATOM 1432 C CA . LEU A 1 184 ? -25.720 4.719 10.918 1.00 5.13 206 LEU A CA 1
ATOM 1433 C C . LEU A 1 184 ? -24.344 5.353 10.751 1.00 5.26 206 LEU A C 1
ATOM 1434 O O . LEU A 1 184 ? -23.325 4.648 10.683 1.00 5.28 206 LEU A O 1
ATOM 1439 N N . GLU A 1 185 ? -24.288 6.686 10.677 1.00 5.72 207 GLU A N 1
ATOM 1440 C CA . GLU A 1 185 ? -22.995 7.330 10.485 1.00 6.05 207 GLU A CA 1
ATOM 1441 C C . GLU A 1 185 ? -22.083 7.114 11.685 1.00 6.57 207 GLU A C 1
ATOM 1442 O O . GLU A 1 185 ? -20.874 6.939 11.525 1.00 6.88 207 GLU A O 1
ATOM 1448 N N . ARG A 1 186 ? -22.649 7.097 12.891 1.00 6.08 208 ARG A N 1
ATOM 1449 C CA . ARG A 1 186 ? -21.842 6.888 14.090 1.00 7.90 208 ARG A CA 1
ATOM 1450 C C . ARG A 1 186 ? -21.171 5.518 14.060 1.00 7.03 208 ARG A C 1
ATOM 1451 O O . ARG A 1 186 ? -19.970 5.393 14.325 1.00 7.43 208 ARG A O 1
ATOM 1459 N N . GLY A 1 187 ? -21.924 4.472 13.723 1.00 6.75 209 GLY A N 1
ATOM 1460 C CA . GLY A 1 187 ? -21.313 3.151 13.652 1.00 6.82 209 GLY A CA 1
ATOM 1461 C C . GLY A 1 187 ? -20.233 3.080 12.585 1.00 6.13 209 GLY A C 1
ATOM 1462 O O . GLY A 1 187 ? -19.185 2.456 12.779 1.00 6.45 209 GLY A O 1
ATOM 1463 N N . MET A 1 188 ? -20.471 3.725 11.439 1.00 5.55 210 MET A N 1
ATOM 1464 C CA . MET A 1 188 ? -19.465 3.746 10.386 1.00 5.29 210 MET A CA 1
ATOM 1465 C C . MET A 1 188 ? -18.252 4.586 10.768 1.00 4.86 210 MET A C 1
ATOM 1466 O O . MET A 1 188 ? -17.136 4.280 10.341 1.00 5.75 210 MET A O 1
ATOM 1471 N N . THR A 1 189 ? -18.444 5.661 11.543 1.00 6.46 211 THR A N 1
ATOM 1472 C CA . THR A 1 189 ? -17.300 6.441 12.004 1.00 6.42 211 THR A CA 1
ATOM 1473 C C . THR A 1 189 ? -16.456 5.638 12.987 1.00 7.04 211 THR A C 1
ATOM 1474 O O . THR A 1 189 ? -15.222 5.670 12.919 1.00 8.20 211 THR A O 1
ATOM 1478 N N . ASP A 1 190 ? -17.104 4.876 13.871 1.00 6.87 212 ASP A N 1
ATOM 1479 C CA . ASP A 1 190 ? -16.417 4.080 14.886 1.00 7.10 212 ASP A CA 1
ATOM 1480 C C . ASP A 1 190 ? -15.881 2.759 14.343 1.00 6.74 212 ASP A C 1
ATOM 1481 O O . ASP A 1 190 ? -15.218 2.022 15.080 1.00 8.15 212 ASP A O 1
ATOM 1486 N N . CYS A 1 191 ? -16.125 2.466 13.068 1.00 6.21 213 CYS A N 1
ATOM 1487 C CA . CYS A 1 191 ? -15.742 1.184 12.497 1.00 6.56 213 CYS A CA 1
ATOM 1488 C C . CYS A 1 191 ? -14.232 0.966 12.595 1.00 7.76 213 CYS A C 1
ATOM 1489 O O . CYS A 1 191 ? -13.434 1.863 12.308 1.00 7.50 213 CYS A O 1
ATOM 1492 N N A LYS A 1 192 ? -13.843 -0.250 12.981 0.54 8.28 214 LYS A N 1
ATOM 1493 N N B LYS A 1 192 ? -13.844 -0.252 12.974 0.46 8.68 214 LYS A N 1
ATOM 1494 C CA A LYS A 1 192 ? -12.431 -0.585 13.142 0.54 9.98 214 LYS A CA 1
ATOM 1495 C CA B LYS A 1 192 ? -12.438 -0.597 13.155 0.46 10.47 214 LYS A CA 1
ATOM 1496 C C A LYS A 1 192 ? -11.794 -1.349 11.978 0.54 9.40 214 LYS A C 1
ATOM 1497 C C B LYS A 1 192 ? -11.799 -1.346 11.980 0.46 9.71 214 LYS A C 1
ATOM 1498 O O A LYS A 1 192 ? -10.656 -1.041 11.613 0.54 9.41 214 LYS A O 1
ATOM 1499 O O B LYS A 1 192 ? -10.668 -1.019 11.605 0.46 9.71 214 LYS A O 1
ATOM 1510 N N . PRO A 1 193 ? -12.454 -2.353 11.382 1.00 9.29 215 PRO A N 1
ATOM 1511 C CA . PRO A 1 193 ? -11.755 -3.194 10.390 1.00 9.41 215 PRO A CA 1
ATOM 1512 C C . PRO A 1 193 ? -11.351 -2.513 9.096 1.00 8.96 215 PRO A C 1
ATOM 1513 O O . PRO A 1 193 ? -10.627 -3.139 8.313 1.00 9.91 215 PRO A O 1
ATOM 1517 N N . GLY A 1 194 ? -11.783 -1.283 8.828 1.00 7.78 216 GLY A N 1
ATOM 1518 C CA . GLY A 1 194 ? -11.395 -0.590 7.612 1.00 7.79 216 GLY A CA 1
ATOM 1519 C C . GLY A 1 194 ? -10.401 0.532 7.795 1.00 7.48 216 GLY A C 1
ATOM 1520 O O . GLY A 1 194 ? -10.162 1.286 6.841 1.00 7.97 216 GLY A O 1
ATOM 1521 N N . LEU A 1 195 ? -9.801 0.680 8.980 1.00 7.18 217 LEU A N 1
ATOM 1522 C CA . LEU A 1 195 ? -9.009 1.877 9.236 1.00 8.21 217 LEU A CA 1
ATOM 1523 C C . LEU A 1 195 ? -7.727 1.941 8.414 1.00 9.07 217 LEU A C 1
ATOM 1524 O O . LEU A 1 195 ? -7.159 3.029 8.273 1.00 10.22 217 LEU A O 1
ATOM 1529 N N . ASN A 1 196 ? -7.247 0.818 7.875 1.00 7.87 218 ASN A N 1
ATOM 1530 C CA . ASN A 1 196 ? -6.074 0.838 7.018 1.00 8.83 218 ASN A CA 1
ATOM 1531 C C . ASN A 1 196 ? -6.443 0.778 5.540 1.00 7.81 218 ASN A C 1
ATOM 1532 O O . ASN A 1 196 ? -5.603 0.377 4.718 1.00 8.14 218 ASN A O 1
ATOM 1537 N N . ARG A 1 197 ? -7.652 1.214 5.192 1.00 6.03 219 ARG A N 1
ATOM 1538 C CA . ARG A 1 197 ? -8.122 1.277 3.807 1.00 6.19 219 ARG A CA 1
ATOM 1539 C C . ARG A 1 197 ? -8.306 2.741 3.401 1.00 6.49 219 ARG A C 1
ATOM 1540 O O . ARG A 1 197 ? -7.350 3.508 3.524 1.00 6.98 219 ARG A O 1
ATOM 1548 N N . ILE A 1 198 ? -9.469 3.147 2.885 1.00 6.55 220 ILE A N 1
ATOM 1549 C CA . ILE A 1 198 ? -9.609 4.501 2.346 1.00 6.35 220 ILE A CA 1
ATOM 1550 C C . ILE A 1 198 ? -9.210 5.544 3.381 1.00 6.14 220 ILE A C 1
ATOM 1551 O O . ILE A 1 198 ? -8.539 6.539 3.059 1.00 6.61 220 ILE A O 1
ATOM 1556 N N . ARG A 1 199 ? -9.647 5.356 4.632 1.00 6.18 221 ARG A N 1
ATOM 1557 C CA . ARG A 1 199 ? -9.452 6.401 5.634 1.00 6.30 221 ARG A CA 1
ATOM 1558 C C . ARG A 1 199 ? -7.982 6.663 5.923 1.00 6.09 221 ARG A C 1
ATOM 1559 O O . ARG A 1 199 ? -7.621 7.796 6.298 1.00 7.60 221 ARG A O 1
ATOM 1567 N N . ALA A 1 200 ? -7.116 5.655 5.735 1.00 5.97 222 ALA A N 1
ATOM 1568 C CA . ALA A 1 200 ? -5.689 5.866 5.986 1.00 6.57 222 ALA A CA 1
ATOM 1569 C C . ALA A 1 200 ? -5.047 6.815 4.978 1.00 7.53 222 ALA A C 1
ATOM 1570 O O . ALA A 1 200 ? -3.944 7.307 5.227 1.00 9.15 222 ALA A O 1
ATOM 1572 N N . ALA A 1 201 ? -5.701 7.065 3.843 1.00 6.89 223 ALA A N 1
ATOM 1573 C CA . ALA A 1 201 ? -5.177 7.968 2.832 1.00 7.05 223 ALA A CA 1
ATOM 1574 C C . ALA A 1 201 ? -5.683 9.399 2.968 1.00 5.97 223 ALA A C 1
ATOM 1575 O O . ALA A 1 201 ? -5.173 10.290 2.272 1.00 7.36 223 ALA A O 1
ATOM 1577 N N . LEU A 1 202 ? -6.644 9.651 3.835 1.00 5.94 224 LEU A N 1
ATOM 1578 C CA . LEU A 1 202 ? -7.273 10.966 3.850 1.00 6.82 224 LEU A CA 1
ATOM 1579 C C . LEU A 1 202 ? -6.440 11.971 4.649 1.00 7.50 224 LEU A C 1
ATOM 1580 O O . LEU A 1 202 ? -5.806 11.617 5.646 1.00 8.87 224 LEU A O 1
ATOM 1585 N N . PRO A 1 203 ? -6.441 13.236 4.236 1.00 7.26 225 PRO A N 1
ATOM 1586 C CA . PRO A 1 203 ? -5.692 14.255 4.972 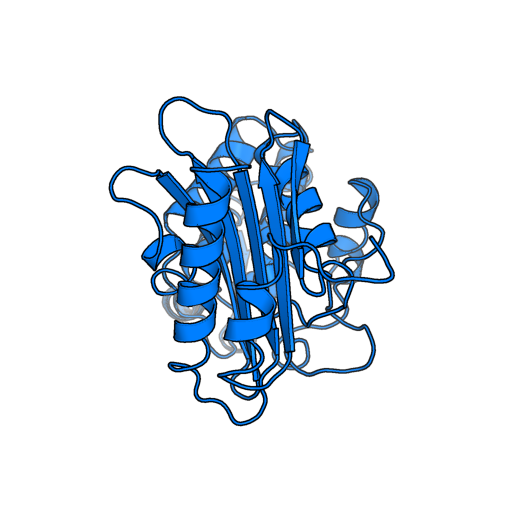1.00 7.88 225 PRO A CA 1
ATOM 1587 C C . PRO A 1 203 ? -6.157 14.356 6.412 1.00 8.88 225 PRO A C 1
ATOM 1588 O O . PRO A 1 203 ? -7.339 14.170 6.720 1.00 9.15 225 PRO A O 1
ATOM 1592 N N . ALA A 1 204 ? -5.207 14.688 7.293 1.00 9.51 226 ALA A N 1
ATOM 1593 C CA . ALA A 1 204 ? -5.542 14.970 8.684 1.00 10.65 226 ALA A CA 1
ATOM 1594 C C . ALA A 1 204 ? -6.616 16.048 8.738 1.00 11.47 226 ALA A C 1
ATOM 1595 O O . ALA A 1 204 ? -6.546 17.054 8.029 1.00 12.81 226 ALA A O 1
ATOM 1597 N N . GLY A 1 205 ? -7.637 15.817 9.552 1.00 11.17 227 GLY A N 1
ATOM 1598 C CA . GLY A 1 205 ? -8.707 16.779 9.708 1.00 11.11 227 GLY A CA 1
ATOM 1599 C C . GLY A 1 205 ? -9.939 16.494 8.880 1.00 10.99 227 GLY A C 1
ATOM 1600 O O . GLY A 1 205 ? -10.986 17.104 9.128 1.00 13.45 227 GLY A O 1
ATOM 1601 N N . TRP A 1 206 ? -9.851 15.604 7.897 1.00 9.84 228 TRP A N 1
ATOM 1602 C CA . TRP A 1 206 ? -11.047 15.163 7.189 1.00 8.47 228 TRP A CA 1
ATOM 1603 C C . TRP A 1 206 ? -11.759 14.138 8.059 1.00 9.04 228 TRP A C 1
ATOM 1604 O O . TRP A 1 206 ? -11.120 13.234 8.607 1.00 11.87 228 TRP A O 1
ATOM 1615 N N . LEU A 1 207 ? -13.064 14.311 8.230 1.00 7.52 229 LEU A N 1
ATOM 1616 C CA . LEU A 1 207 ? -13.874 13.363 8.978 1.00 7.80 229 LEU A CA 1
ATOM 1617 C C . LEU A 1 207 ? -14.403 12.316 8.003 1.00 7.94 229 LEU A C 1
ATOM 1618 O O . LEU A 1 207 ? -14.748 12.638 6.868 1.00 10.78 229 LEU A O 1
ATOM 1623 N N . ALA A 1 208 ? -14.421 11.057 8.420 1.00 6.58 230 ALA A N 1
ATOM 1624 C CA . ALA A 1 208 ? -14.868 10.015 7.505 1.00 7.50 230 ALA A CA 1
ATOM 1625 C C . ALA A 1 208 ? -15.498 8.857 8.257 1.00 6.75 230 ALA A C 1
ATOM 1626 O O . ALA A 1 208 ? -15.237 8.637 9.442 1.00 9.19 230 ALA A O 1
ATOM 1628 N N . ALA A 1 209 ? -16.309 8.096 7.527 1.00 5.54 231 ALA A N 1
ATOM 1629 C CA . ALA A 1 209 ? -17.065 6.987 8.085 1.00 6.52 231 ALA A CA 1
ATOM 1630 C C . ALA A 1 209 ? -17.081 5.922 7.004 1.00 6.58 231 ALA A C 1
ATOM 1631 O O . ALA A 1 209 ? -17.350 6.252 5.845 1.00 8.95 231 ALA A O 1
ATOM 1633 N N . ASP A 1 210 ? -16.764 4.663 7.337 1.00 5.23 232 ASP A N 1
ATOM 1634 C CA . ASP A 1 210 ? -16.644 3.683 6.260 1.00 5.13 232 ASP A CA 1
ATOM 1635 C C . ASP A 1 210 ? -17.279 2.354 6.647 1.00 5.22 232 ASP A C 1
ATOM 1636 O O . ASP A 1 210 ? -17.653 2.124 7.798 1.00 5.39 232 ASP A O 1
ATOM 1641 N N . ARG A 1 211 ? -17.398 1.482 5.653 1.00 4.93 233 ARG A N 1
ATOM 1642 C CA . ARG A 1 211 ? -17.827 0.100 5.832 1.00 4.96 233 ARG A CA 1
ATOM 1643 C C . ARG A 1 211 ? -16.949 -0.776 4.942 1.00 4.91 233 ARG A C 1
ATOM 1644 O O . ARG A 1 211 ? -17.040 -0.694 3.707 1.00 5.53 233 ARG A O 1
ATOM 1652 N N . PRO A 1 212 ? -16.081 -1.600 5.514 1.00 4.18 234 PRO A N 1
ATOM 1653 C CA . PRO A 1 212 ? -15.220 -2.481 4.716 1.00 4.46 234 PRO A CA 1
ATOM 1654 C C . PRO A 1 212 ? -15.877 -3.836 4.462 1.00 4.35 234 PRO A C 1
ATOM 1655 O O . PRO A 1 212 ? -16.934 -4.165 5.001 1.00 5.43 234 PRO A O 1
ATOM 1659 N N . GLY A 1 213 ? -15.213 -4.628 3.625 1.00 4.88 235 GLY A N 1
ATOM 1660 C CA . GLY A 1 213 ? -15.543 -6.035 3.495 1.00 5.28 235 GLY A CA 1
ATOM 1661 C C . GLY A 1 213 ? -14.366 -6.784 2.921 1.00 5.30 235 GLY A C 1
ATOM 1662 O O . GLY A 1 213 ? -13.611 -6.246 2.104 1.00 5.99 235 GLY A O 1
ATOM 1663 N N . THR A 1 214 ? -14.207 -8.037 3.341 1.00 5.29 236 THR A N 1
ATOM 1664 C CA . THR A 1 214 ? -13.036 -8.805 2.943 1.00 5.34 236 THR A CA 1
ATOM 1665 C C . THR A 1 214 ? -13.411 -10.268 2.777 1.00 5.39 236 THR A C 1
ATOM 1666 O O . THR A 1 214 ? -14.211 -10.801 3.561 1.00 7.39 236 THR A O 1
ATOM 1670 N N . SER A 1 215 ? -12.789 -10.923 1.788 1.00 5.44 237 SER A N 1
ATOM 1671 C CA . SER A 1 215 ? -12.709 -12.377 1.778 1.00 6.24 237 SER A CA 1
ATOM 1672 C C . SER A 1 215 ? -11.256 -12.799 1.913 1.00 6.68 237 SER A C 1
ATOM 1673 O O . SER A 1 215 ? -10.342 -12.079 1.503 1.00 7.21 237 SER A O 1
ATOM 1676 N N . VAL A 1 216 ? -11.041 -13.968 2.509 1.00 6.75 238 VAL A N 1
ATOM 1677 C CA . VAL A 1 216 ? -9.672 -14.421 2.727 1.00 7.64 238 VAL A CA 1
ATOM 1678 C C . VAL A 1 216 ? -8.915 -14.561 1.415 1.00 7.79 238 VAL A C 1
ATOM 1679 O O . VAL A 1 216 ? -7.739 -14.197 1.328 1.00 10.30 238 VAL A O 1
ATOM 1683 N N . ASP A 1 217 ? -9.564 -15.074 0.373 1.00 7.46 239 ASP A N 1
ATOM 1684 C CA . ASP A 1 217 ? -8.790 -15.469 -0.800 1.00 6.03 239 ASP A CA 1
ATOM 1685 C C . ASP A 1 217 ? -8.707 -14.426 -1.912 1.00 5.27 239 ASP A C 1
ATOM 1686 O O . ASP A 1 217 ? -7.912 -14.621 -2.839 1.00 6.39 239 ASP A O 1
ATOM 1691 N N . ARG A 1 218 ? -9.486 -13.338 -1.870 1.00 5.51 240 ARG A N 1
ATOM 1692 C CA . ARG A 1 218 ? -9.375 -12.406 -2.995 1.00 6.33 240 ARG A CA 1
ATOM 1693 C C . ARG A 1 218 ? -9.939 -11.009 -2.815 1.00 5.32 240 ARG A C 1
ATOM 1694 O O . ARG A 1 218 ? -9.437 -10.086 -3.456 1.00 6.10 240 ARG A O 1
ATOM 1702 N N . GLU A 1 219 ? -10.989 -10.822 -2.017 1.00 4.65 241 GLU A N 1
ATOM 1703 C CA . GLU A 1 219 ? -11.758 -9.586 -2.105 1.00 5.21 241 GLU A CA 1
ATOM 1704 C C . GLU A 1 219 ? -11.401 -8.649 -0.958 1.00 4.93 241 GLU A C 1
ATOM 1705 O O . GLU A 1 219 ? -11.375 -9.061 0.206 1.00 5.30 241 GLU A O 1
ATOM 1711 N N . THR A 1 220 ? -11.142 -7.385 -1.289 1.00 4.92 242 THR A N 1
ATOM 1712 C CA . THR A 1 220 ? -10.878 -6.359 -0.278 1.00 4.70 242 THR A CA 1
ATOM 1713 C C . THR A 1 220 ? -11.600 -5.100 -0.716 1.00 4.71 242 THR A C 1
ATOM 1714 O O . THR A 1 220 ? -11.263 -4.532 -1.766 1.00 5.06 242 THR A O 1
ATOM 1718 N N . ASN A 1 221 ? -12.604 -4.689 0.067 1.00 4.32 243 ASN A N 1
ATOM 1719 C CA . ASN A 1 221 ? -13.511 -3.605 -0.293 1.00 5.19 243 ASN A CA 1
ATOM 1720 C C . ASN A 1 221 ? -13.614 -2.575 0.821 1.00 5.32 243 ASN A C 1
ATOM 1721 O O . ASN A 1 221 ? -13.368 -2.861 1.995 1.00 5.21 243 ASN A O 1
ATOM 1726 N N . ASP A 1 222 ? -14.061 -1.378 0.446 1.00 4.45 244 ASP A N 1
ATOM 1727 C CA . ASP A 1 222 ? -14.398 -0.346 1.419 1.00 4.96 244 ASP A CA 1
ATOM 1728 C C . ASP A 1 222 ? -15.266 0.686 0.717 1.00 5.01 244 ASP A C 1
ATOM 1729 O O . ASP A 1 222 ? -14.968 1.066 -0.417 1.00 6.05 244 ASP A O 1
ATOM 1734 N N . TYR A 1 223 ? -16.288 1.198 1.412 1.00 4.32 245 TYR A N 1
ATOM 1735 C CA . TYR A 1 223 ? -16.944 2.411 0.932 1.00 4.28 245 TYR A CA 1
ATOM 1736 C C . TYR A 1 223 ? -17.015 3.412 2.071 1.00 4.73 245 TYR A C 1
ATOM 1737 O O . TYR A 1 223 ? -17.055 3.031 3.240 1.00 4.99 245 TYR A O 1
ATOM 1746 N N . ALA A 1 224 ? -16.964 4.693 1.731 1.00 4.81 246 ALA A N 1
ATOM 1747 C CA . ALA A 1 224 ? -16.815 5.720 2.757 1.00 5.21 246 ALA A CA 1
ATOM 1748 C C . ALA A 1 224 ? -17.602 6.973 2.418 1.00 5.55 246 ALA A C 1
ATOM 1749 O O . ALA A 1 224 ? -17.695 7.381 1.251 1.00 6.18 246 ALA A O 1
ATOM 1751 N N . LEU A 1 225 ? -18.138 7.588 3.469 1.00 5.28 247 LEU A N 1
ATOM 1752 C CA . LEU A 1 225 ? -18.601 8.970 3.456 1.00 5.26 247 LEU A CA 1
ATOM 1753 C C . LEU A 1 225 ? -17.453 9.829 3.960 1.00 5.46 247 LEU A C 1
ATOM 1754 O O . LEU A 1 225 ? -16.897 9.568 5.034 1.00 6.78 247 LEU A O 1
ATOM 1759 N N . VAL A 1 226 ? -17.069 10.825 3.171 1.00 4.68 248 VAL A N 1
ATOM 1760 C CA . VAL A 1 226 ? -15.887 11.627 3.441 1.00 4.96 248 VAL A CA 1
ATOM 1761 C C . VAL A 1 226 ? -16.330 13.071 3.588 1.00 5.97 248 VAL A C 1
ATOM 1762 O O . VAL A 1 226 ? -17.004 13.610 2.701 1.00 6.70 248 VAL A O 1
ATOM 1766 N N . ARG A 1 227 ? -15.950 13.694 4.705 1.00 6.06 249 ARG A N 1
ATOM 1767 C CA . ARG A 1 227 ? -16.368 15.052 5.050 1.00 6.26 249 ARG A CA 1
ATOM 1768 C C . ARG A 1 227 ? -15.158 15.962 5.237 1.00 6.26 249 ARG A C 1
ATOM 1769 O O . ARG A 1 227 ? -14.723 16.216 6.373 1.00 7.00 249 ARG A O 1
ATOM 1777 N N . PRO A 1 228 ? -14.606 16.503 4.150 1.00 6.39 250 PRO A N 1
ATOM 1778 C CA . PRO A 1 228 ? -13.581 17.530 4.298 1.00 7.16 250 PRO A CA 1
ATOM 1779 C C . PRO A 1 228 ? -14.200 18.798 4.857 1.00 9.60 250 PRO A C 1
ATOM 1780 O O . PRO A 1 228 ? -15.360 19.125 4.554 1.00 9.13 250 PRO A O 1
ATOM 1784 N N . PRO A 1 229 ? -13.467 19.549 5.665 1.00 11.71 251 PRO A N 1
ATOM 1785 C CA A PRO A 1 229 ? -14.010 20.810 6.184 0.51 12.85 251 PRO A CA 1
ATOM 1786 C CA B PRO A 1 229 ? -14.027 20.802 6.182 0.49 12.82 251 PRO A CA 1
ATOM 1787 C C . PRO A 1 229 ? -14.288 21.787 5.047 1.00 13.56 251 PRO A C 1
ATOM 1788 O O . PRO A 1 229 ? -13.533 21.867 4.076 1.00 14.64 251 PRO A O 1
ATOM 1795 N N . GLY A 1 230 ? -15.398 22.517 5.154 1.00 13.82 252 GLY A N 1
ATOM 1796 C CA . GLY A 1 230 ? -15.655 23.600 4.213 1.00 13.89 252 GLY A CA 1
ATOM 1797 C C . GLY A 1 230 ? -16.117 23.244 2.810 1.00 14.08 252 GLY A C 1
ATOM 1798 O O . GLY A 1 230 ? -16.059 24.100 1.920 1.00 15.82 252 GLY A O 1
ATOM 1799 N N . ARG A 1 231 ? -16.585 22.022 2.572 1.00 11.94 253 ARG A N 1
ATOM 1800 C CA . ARG A 1 231 ? -17.126 21.674 1.262 1.00 11.27 253 ARG A CA 1
ATOM 1801 C C . ARG A 1 231 ? -18.157 20.574 1.450 1.00 10.23 253 ARG A C 1
ATOM 1802 O O . ARG A 1 231 ? -18.293 20.008 2.535 1.00 10.68 253 ARG A O 1
ATOM 1810 N N . ALA A 1 232 ? -18.897 20.285 0.379 1.00 9.61 254 ALA A N 1
ATOM 1811 C CA . ALA A 1 232 ? -19.895 19.227 0.430 1.00 8.96 254 ALA A CA 1
ATOM 1812 C C . ALA A 1 232 ? -19.216 17.876 0.645 1.00 8.02 254 ALA A C 1
ATOM 1813 O O . ALA A 1 232 ? -18.068 17.667 0.226 1.00 8.71 254 ALA A O 1
ATOM 1815 N N . PRO A 1 233 ? -19.905 16.927 1.267 1.00 6.85 255 PRO A N 1
ATOM 1816 C CA . PRO A 1 233 ? -19.315 15.590 1.432 1.00 7.09 255 PRO A CA 1
ATOM 1817 C C . PRO A 1 233 ? -19.149 14.869 0.105 1.00 6.66 255 PRO A C 1
ATOM 1818 O O . PRO A 1 233 ? -19.761 15.202 -0.916 1.00 7.11 255 PRO A O 1
ATOM 1822 N N . LEU A 1 234 ? -18.328 13.831 0.153 1.00 5.89 256 LEU A N 1
ATOM 1823 C CA . LEU A 1 234 ? -18.126 12.939 -0.978 1.00 5.98 256 LEU A CA 1
ATOM 1824 C C . LEU A 1 234 ? -18.399 11.511 -0.542 1.00 6.10 256 LEU A C 1
ATOM 1825 O O . LEU A 1 234 ? -18.282 11.185 0.639 1.00 6.82 256 LEU A O 1
ATOM 1830 N N . LEU A 1 235 ? -18.775 10.662 -1.502 1.00 5.43 257 LEU A N 1
ATOM 1831 C CA . LEU A 1 235 ? -18.856 9.224 -1.287 1.00 5.60 257 LEU A CA 1
ATOM 1832 C C . LEU A 1 235 ? -17.789 8.571 -2.151 1.00 5.44 257 LEU A C 1
ATOM 1833 O O . LEU A 1 235 ? -17.553 9.005 -3.283 1.00 7.05 257 LEU A O 1
ATOM 1838 N N . VAL A 1 236 ? -17.159 7.514 -1.650 1.00 4.92 258 VAL A N 1
ATOM 1839 C CA . VAL A 1 236 ? -16.164 6.805 -2.453 1.00 5.94 258 VAL A CA 1
ATOM 1840 C C . VAL A 1 236 ? -16.257 5.324 -2.142 1.00 5.77 258 VAL A C 1
ATOM 1841 O O . VAL A 1 236 ? -16.358 4.937 -0.972 1.00 6.25 258 VAL A O 1
ATOM 1845 N N . ALA A 1 237 ? -16.249 4.501 -3.189 1.00 5.42 259 ALA A N 1
ATOM 1846 C CA . ALA A 1 237 ? -16.280 3.050 -3.065 1.00 5.35 259 ALA A CA 1
ATOM 1847 C C . ALA A 1 237 ? -15.085 2.462 -3.799 1.00 5.04 259 ALA A C 1
ATOM 1848 O O . ALA A 1 237 ? -14.815 2.832 -4.950 1.00 6.13 259 ALA A O 1
ATOM 1850 N N . VAL A 1 238 ? -14.388 1.528 -3.151 1.00 5.17 260 VAL A N 1
ATOM 1851 C CA . VAL A 1 238 ? -13.250 0.840 -3.749 1.00 4.77 260 VAL A CA 1
ATOM 1852 C C . VAL A 1 238 ? -13.417 -0.650 -3.500 1.00 5.96 260 VAL A C 1
ATOM 1853 O O . VAL A 1 238 ? -13.482 -1.087 -2.342 1.00 6.13 260 VAL A O 1
ATOM 1857 N N . TYR A 1 239 ? -13.474 -1.421 -4.577 1.00 4.98 261 TYR A N 1
ATOM 1858 C CA . TYR A 1 239 ? -13.650 -2.868 -4.537 1.00 4.98 261 TYR A CA 1
ATOM 1859 C C . TYR A 1 239 ? -12.478 -3.487 -5.279 1.00 5.34 261 TYR A C 1
ATOM 1860 O O . TYR A 1 239 ? -12.193 -3.114 -6.421 1.00 7.43 261 TYR A O 1
ATOM 1869 N N . TYR A 1 240 ? -11.779 -4.419 -4.637 1.00 5.40 262 TYR A N 1
ATOM 1870 C CA . TYR A 1 240 ? -10.578 -4.996 -5.231 1.00 5.64 262 TYR A CA 1
ATOM 1871 C C . TYR A 1 240 ? -10.712 -6.512 -5.195 1.00 5.39 262 TYR A C 1
ATOM 1872 O O . TYR A 1 240 ? -10.907 -7.099 -4.127 1.00 6.06 262 TYR A O 1
ATOM 1881 N N . ASP A 1 241 ? -10.648 -7.127 -6.368 1.00 5.71 263 ASP A N 1
ATOM 1882 C CA . ASP A 1 241 ? -10.771 -8.572 -6.562 1.00 5.89 263 ASP A CA 1
ATOM 1883 C C . ASP A 1 241 ? -9.421 -9.068 -7.071 1.00 6.36 263 ASP A C 1
ATOM 1884 O O . ASP A 1 241 ? -9.086 -8.883 -8.242 1.00 7.40 263 ASP A O 1
ATOM 1889 N N . ALA A 1 242 ? -8.620 -9.657 -6.180 1.00 6.59 264 ALA A N 1
ATOM 1890 C CA . ALA A 1 242 ? -7.222 -9.967 -6.478 1.00 6.58 264 ALA A CA 1
ATOM 1891 C C . ALA A 1 242 ? -6.809 -11.316 -5.907 1.00 6.71 264 ALA A C 1
ATOM 1892 O O . ALA A 1 242 ? -6.072 -11.394 -4.915 1.00 6.82 264 ALA A O 1
ATOM 1894 N N . PRO A 1 243 ? -7.246 -12.408 -6.536 1.00 6.13 265 PRO A N 1
ATOM 1895 C CA . PRO A 1 243 ? -6.824 -13.744 -6.090 1.00 6.46 265 PRO A CA 1
ATOM 1896 C C . PRO A 1 243 ? -5.312 -13.856 -6.014 1.00 6.75 265 PRO A C 1
ATOM 1897 O O . PRO A 1 243 ? -4.589 -13.431 -6.919 1.00 8.21 265 PRO A O 1
ATOM 1901 N N . GLY A 1 244 ? -4.828 -14.426 -4.914 1.00 7.57 266 GLY A N 1
ATOM 1902 C CA . GLY A 1 244 ? -3.415 -14.680 -4.748 1.00 7.96 266 GLY A CA 1
ATOM 1903 C C . GLY A 1 244 ? -2.595 -13.504 -4.262 1.00 7.68 266 GLY A C 1
ATOM 1904 O O . GLY A 1 244 ? -1.373 -13.650 -4.108 1.00 8.82 266 GLY A O 1
ATOM 1905 N N . VAL A 1 245 ? -3.213 -12.335 -4.045 1.00 7.00 267 VAL A N 1
ATOM 1906 C CA . VAL A 1 245 ? -2.543 -11.181 -3.452 1.00 6.78 267 VAL A CA 1
ATOM 1907 C C . VAL A 1 245 ? -2.835 -11.184 -1.960 1.00 6.64 267 VAL A C 1
ATOM 1908 O O . VAL A 1 245 ? -3.971 -11.449 -1.542 1.00 7.06 267 VAL A O 1
ATOM 1912 N N . SER A 1 246 ? -1.812 -10.908 -1.146 1.00 6.96 268 SER A N 1
ATOM 1913 C CA . SER A 1 246 ? -1.995 -10.994 0.300 1.00 6.90 268 SER A CA 1
ATOM 1914 C C . SER A 1 246 ? -3.010 -9.963 0.772 1.00 6.84 268 SER A C 1
ATOM 1915 O O . SER A 1 246 ? -3.236 -8.933 0.133 1.00 6.85 268 SER A O 1
ATOM 1918 N N . MET A 1 247 ? -3.629 -10.248 1.922 1.00 7.71 269 MET A N 1
ATOM 1919 C CA A MET A 1 247 ? -4.578 -9.295 2.480 0.48 7.73 269 MET A CA 1
ATOM 1920 C CA B MET A 1 247 ? -4.576 -9.295 2.495 0.52 7.51 269 MET A CA 1
ATOM 1921 C C . MET A 1 247 ? -3.927 -7.932 2.708 1.00 7.17 269 MET A C 1
ATOM 1922 O O . MET A 1 247 ? -4.541 -6.890 2.430 1.00 7.14 269 MET A O 1
ATOM 1931 N N . ASP A 1 248 ? -2.690 -7.915 3.214 1.00 7.76 270 ASP A N 1
ATOM 1932 C CA . ASP A 1 248 ? -2.020 -6.636 3.453 1.00 8.71 270 ASP A CA 1
ATOM 1933 C C . ASP A 1 248 ? -1.771 -5.898 2.144 1.00 7.86 270 ASP A C 1
ATOM 1934 O O . ASP A 1 248 ? -1.969 -4.681 2.064 1.00 7.75 270 ASP A O 1
ATOM 1939 N N . ALA A 1 249 ? -1.340 -6.619 1.100 1.00 6.78 271 ALA A N 1
ATOM 1940 C CA . ALA A 1 249 ? -1.110 -5.964 -0.184 1.00 6.93 271 ALA A CA 1
ATOM 1941 C C . ALA A 1 249 ? -2.408 -5.440 -0.779 1.00 6.68 271 ALA A C 1
ATOM 1942 O O . ALA A 1 249 ? -2.408 -4.398 -1.451 1.00 7.49 271 ALA A O 1
ATOM 1944 N N . ARG A 1 250 ? -3.522 -6.143 -0.554 1.00 5.83 272 ARG A N 1
ATOM 1945 C CA A ARG A 1 250 ? -4.800 -5.656 -1.058 0.46 5.69 272 ARG A CA 1
ATOM 1946 C CA B ARG A 1 250 ? -4.806 -5.658 -1.047 0.54 5.80 272 ARG A CA 1
ATOM 1947 C C . ARG A 1 250 ? -5.231 -4.386 -0.328 1.00 6.45 272 ARG A C 1
ATOM 1948 O O . ARG A 1 250 ? -5.773 -3.467 -0.948 1.00 6.98 272 ARG A O 1
ATOM 1963 N N . GLU A 1 251 ? -4.989 -4.306 0.988 1.00 5.75 273 GLU A N 1
ATOM 1964 C CA . GLU A 1 251 ? -5.274 -3.050 1.679 1.00 6.56 273 GLU A CA 1
ATOM 1965 C C . GLU A 1 251 ? -4.405 -1.915 1.152 1.00 5.77 273 GLU A C 1
ATOM 1966 O O . GLU A 1 251 ? -4.864 -0.765 1.056 1.00 6.28 273 GLU A O 1
ATOM 1972 N N . ALA A 1 252 ? -3.143 -2.212 0.809 1.00 5.15 274 ALA A N 1
ATOM 1973 C CA . ALA A 1 252 ? -2.279 -1.168 0.262 1.00 5.72 274 ALA A CA 1
ATOM 1974 C C . ALA A 1 252 ? -2.853 -0.615 -1.041 1.00 6.33 274 ALA A C 1
ATOM 1975 O O . ALA A 1 252 ? -2.786 0.592 -1.292 1.00 6.95 274 ALA A O 1
ATOM 1977 N N . VAL A 1 253 ? -3.451 -1.476 -1.870 1.00 5.69 275 VAL A N 1
ATOM 1978 C CA . VAL A 1 253 ? -4.099 -1.001 -3.094 1.00 6.41 275 VAL A CA 1
ATOM 1979 C C . VAL A 1 253 ? -5.260 -0.074 -2.765 1.00 5.97 275 VAL A C 1
ATOM 1980 O O . VAL A 1 253 ? -5.449 0.962 -3.415 1.00 6.45 275 VAL A O 1
ATOM 1984 N N . LEU A 1 254 ? -6.043 -0.405 -1.733 1.00 5.69 276 LEU A N 1
ATOM 1985 C CA . LEU A 1 254 ? -7.121 0.494 -1.344 1.00 5.64 276 LEU A CA 1
ATOM 1986 C C . LEU A 1 254 ? -6.585 1.835 -0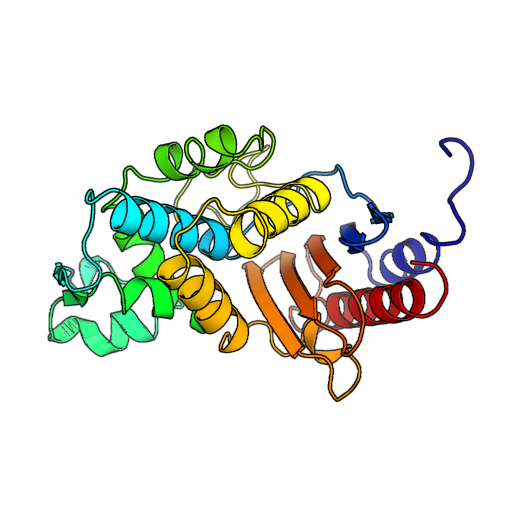.870 1.00 5.77 276 LEU A C 1
ATOM 1987 O O . LEU A 1 254 ? -7.183 2.876 -1.162 1.00 5.63 276 LEU A O 1
ATOM 1992 N N . ARG A 1 255 ? -5.453 1.839 -0.152 1.00 5.19 277 ARG A N 1
ATOM 1993 C CA . ARG A 1 255 ? -4.871 3.116 0.257 1.00 6.35 277 ARG A CA 1
ATOM 1994 C C . ARG A 1 255 ? -4.385 3.915 -0.941 1.00 6.23 277 ARG A C 1
ATOM 1995 O O . ARG A 1 255 ? -4.562 5.141 -0.985 1.00 7.06 277 ARG A O 1
ATOM 2003 N N . GLU A 1 256 ? -3.762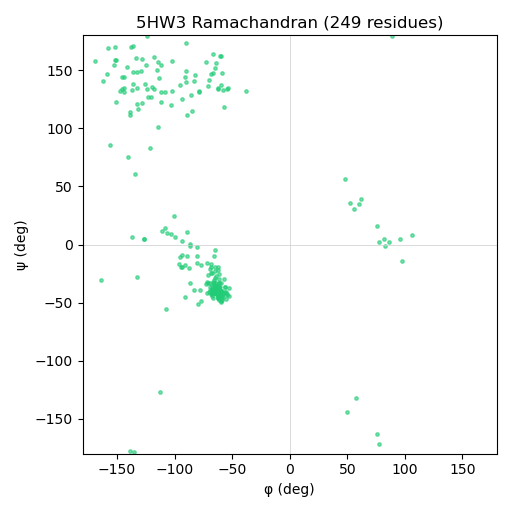 3.244 -1.915 1.00 6.72 278 GLU A N 1
ATOM 2004 C CA . GLU A 1 256 ? -3.333 3.928 -3.139 1.00 6.41 278 GLU A CA 1
ATOM 2005 C C . GLU A 1 256 ? -4.521 4.522 -3.877 1.00 6.07 278 GLU A C 1
ATOM 2006 O O . GLU A 1 256 ? -4.470 5.674 -4.320 1.00 6.34 278 GLU A O 1
ATOM 2012 N N . ALA A 1 257 ? -5.609 3.759 -4.001 1.00 5.92 279 ALA A N 1
ATOM 2013 C CA . ALA A 1 257 ? -6.824 4.297 -4.615 1.00 5.96 279 ALA A CA 1
ATOM 2014 C C . ALA A 1 257 ? -7.384 5.454 -3.796 1.00 5.92 279 ALA A C 1
ATOM 2015 O O . ALA A 1 257 ? -7.866 6.446 -4.352 1.00 5.84 279 ALA A O 1
ATOM 2017 N N . GLY A 1 258 ? -7.313 5.352 -2.467 1.00 6.08 280 GLY A N 1
ATOM 2018 C CA . GLY A 1 258 ? -7.732 6.465 -1.627 1.00 6.27 280 GLY A CA 1
ATOM 2019 C C . GLY A 1 258 ? -6.916 7.718 -1.880 1.00 6.02 280 GLY A C 1
ATOM 2020 O O . GLY A 1 258 ? -7.461 8.825 -1.914 1.00 6.32 280 GLY A O 1
ATOM 2021 N N . SER A 1 259 ? -5.596 7.562 -2.064 1.00 5.93 281 SER A N 1
ATOM 2022 C CA . SER A 1 259 ? -4.758 8.717 -2.357 1.00 6.22 281 SER A CA 1
ATOM 2023 C C . SER A 1 259 ? -5.109 9.315 -3.714 1.00 6.47 281 SER A C 1
ATOM 2024 O O . SER A 1 259 ? -5.119 10.542 -3.873 1.00 6.75 281 SER A O 1
ATOM 2027 N N . ALA A 1 260 ? -5.399 8.467 -4.704 1.00 6.00 282 ALA A N 1
ATOM 2028 C CA . ALA A 1 260 ? -5.828 8.977 -6.010 1.00 5.92 282 ALA A CA 1
ATOM 2029 C C . ALA A 1 260 ? -7.150 9.734 -5.885 1.00 5.86 282 ALA A C 1
ATOM 2030 O O . ALA A 1 260 ? -7.346 10.788 -6.510 1.00 6.26 282 ALA A O 1
ATOM 2032 N N . PHE A 1 261 ? -8.053 9.224 -5.049 1.00 5.99 283 PHE A N 1
ATOM 2033 C CA . PHE A 1 261 ? -9.297 9.922 -4.749 1.00 6.59 283 PHE A CA 1
ATOM 2034 C C . PHE A 1 261 ? -9.040 11.295 -4.131 1.00 5.70 283 PHE A C 1
ATOM 2035 O O . PHE A 1 261 ? -9.668 12.286 -4.527 1.00 5.65 283 PHE A O 1
ATOM 2043 N N . VAL A 1 262 ? -8.130 11.379 -3.148 1.00 4.82 284 VAL A N 1
ATOM 2044 C CA . VAL A 1 262 ? -7.861 12.670 -2.507 1.00 5.12 284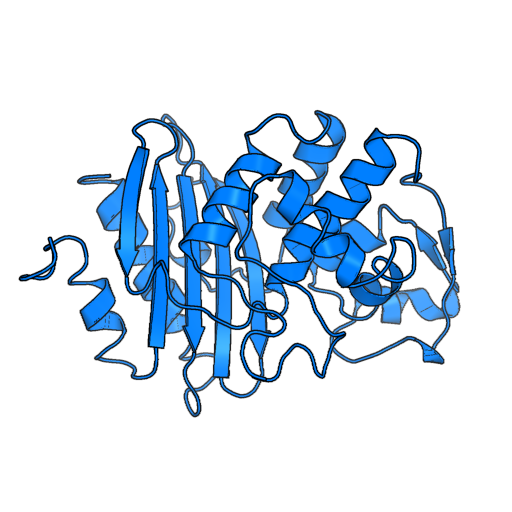 VAL A CA 1
ATOM 2045 C C . VAL A 1 262 ? -7.307 13.659 -3.520 1.00 5.80 284 VAL A C 1
ATOM 2046 O O . VAL A 1 262 ? -7.696 14.834 -3.544 1.00 6.53 284 VAL A O 1
ATOM 2050 N N . GLN A 1 263 ? -6.392 13.194 -4.373 1.00 6.79 285 GLN A N 1
ATOM 2051 C CA . GLN A 1 263 ? -5.814 14.054 -5.397 1.00 6.71 285 GLN A CA 1
ATOM 2052 C C . GLN A 1 263 ? -6.885 14.556 -6.353 1.00 6.76 285 GLN A C 1
ATOM 2053 O O . GLN A 1 263 ? -6.922 15.748 -6.695 1.00 7.60 285 GLN A O 1
ATOM 2059 N N . TRP A 1 264 ? -7.777 13.663 -6.781 1.00 6.19 286 TRP A N 1
ATOM 2060 C CA . TRP A 1 264 ? -8.889 14.074 -7.628 1.00 6.23 286 TRP A CA 1
ATOM 2061 C C . TRP A 1 264 ? -9.776 15.088 -6.913 1.00 6.34 286 TRP A C 1
ATOM 2062 O O . TRP A 1 264 ? -10.127 16.133 -7.478 1.00 7.16 286 TRP A O 1
ATOM 2073 N N . ALA A 1 265 ? -10.147 14.800 -5.664 1.00 5.93 287 ALA A N 1
ATOM 2074 C CA . ALA A 1 265 ? -11.116 15.644 -4.977 1.00 6.74 287 ALA A CA 1
ATOM 2075 C C . ALA A 1 265 ? -10.565 17.039 -4.724 1.00 6.42 287 ALA A C 1
ATOM 2076 O O . ALA A 1 265 ? -11.331 18.008 -4.687 1.00 8.41 287 ALA A O 1
ATOM 2078 N N . THR A 1 266 ? -9.254 17.162 -4.535 1.00 7.39 288 THR A N 1
ATOM 2079 C CA . THR A 1 266 ? -8.675 18.451 -4.187 1.00 6.83 288 THR A CA 1
ATOM 2080 C C . THR A 1 266 ? -8.249 19.263 -5.399 1.00 7.79 288 THR A C 1
ATOM 2081 O O . THR A 1 266 ? -7.947 20.447 -5.253 1.00 9.03 288 THR A O 1
ATOM 2085 N N A ASN A 1 267 ? -8.278 18.678 -6.613 0.63 8.18 289 ASN A N 1
ATOM 2086 N N B ASN A 1 267 ? -8.172 18.670 -6.577 0.37 8.99 289 ASN A N 1
ATOM 2087 C CA A ASN A 1 267 ? -7.782 19.362 -7.812 0.63 9.24 289 ASN A CA 1
ATOM 2088 C CA B ASN A 1 267 ? -7.889 19.450 -7.768 0.37 10.43 289 ASN A CA 1
ATOM 2089 C C A ASN A 1 267 ? -8.782 19.489 -8.952 0.63 10.40 289 ASN A C 1
ATOM 2090 C C B ASN A 1 267 ? -9.156 19.585 -8.602 0.37 12.25 289 ASN A C 1
ATOM 2091 O O A ASN A 1 267 ? -8.747 20.484 -9.679 0.63 10.76 289 ASN A O 1
ATOM 2092 O O B ASN A 1 267 ? -9.766 20.654 -8.629 0.37 13.70 289 ASN A O 1
ATOM 2101 N N . ALA A 1 268 ? -9.633 18.500 -9.184 1.00 12.42 290 ALA A N 1
ATOM 2102 C CA . ALA A 1 268 ? -10.625 18.605 -10.240 1.00 13.29 290 ALA A CA 1
ATOM 2103 C C . ALA A 1 268 ? -12.038 18.276 -9.796 1.00 14.75 290 ALA A C 1
ATOM 2104 O O . ALA A 1 268 ? -13.000 18.740 -10.428 1.00 15.75 290 ALA A O 1
ATOM 2106 N N . GLY A 1 269 ? -12.198 17.491 -8.742 1.00 14.59 291 GLY A N 1
ATOM 2107 C CA . GLY A 1 269 ? -13.490 16.941 -8.439 1.00 14.94 291 GLY A CA 1
ATOM 2108 C C . GLY A 1 269 ? -14.185 17.614 -7.288 1.00 16.24 291 GLY A C 1
ATOM 2109 O O . GLY A 1 269 ? -13.768 18.651 -6.752 1.00 15.57 291 GLY A O 1
#

Foldseek 3Di:
DPPDDDPLQVLLVVLCVVQDFDKWKWKAFVPPRDMGIDQQAPKDACFLVLLLLLLLLLLLCCVVVVFPQADWQFDAPVLADPQAVPCVVCRVVGTDGNNVLNLCCLARVHQSSSVSSLVSQPHQVRSQVVLVVVVQPFAGADDGPPVSVDDDPRHNIHGFNRVLVSVCCLQPVPSGDPVSNVSSQVSQQNHDPLCLFLVVQDDPQKRKGKTWRDDQFFKTWMKMWIHHPPGGIMIMIMITGGGPRHPVVVRVSRSSVSNSVNVCVVPPD

Secondary structure (DSSP, 8-state):
--SS--GGGHHHHHHHHHH-SEEEEEEEETTT--EEEESTTS-EE-GGGHHHHHHHHHHHHHHTTS--TTPEEE--GGG--SS-HHHHHHGGGTEEEHHHHHHHHHHH--HHHHHHHHHHHTHHHHHHHHHHHTT-SS------TTGGGS-BTBTTEE-HHHHHHHHHHHHHSS-S-HHHHHHHHHHHHS--TTTTTGGGGSPTT-EEEEEEEE-SSSEEEEEEEEE-TTS--EEEEEEEE-TTS-HHHHHHHHHHHHHHHHHHHHHT-

Sequence (269 aa):
HHHHHAAEESSPLAEIERRRSSGGRLGVFAIDTGSGRTLGHRADERFLMCSTFKGLLAAQILARVDSGSERLDDRLVHYTEKDLIFTSPVTKANVAQGAMSIEEALCRAVLVESDNNTAAILLMMRSAGGPAALTRRRFVRGLGDTVTRSDRYEEPDSNRYHGVLDTTTPKAIAATAQRLLLGDVLSAGSRARLERGMTDCKKPGLNRIRAALPAGWLAADRPGTSVDRETNDYALVRPPPGRAPLLVAVYYDAPGVSMMDARREAVLREAGSAFVQWATNNAG

InterPro domains:
  IPR000871 Beta-lactamase, class-A [PR00118] (33-57)
  IPR000871 Beta-lactamase, class-A [PR00118] (64-81)
  IPR000871 Beta-lactamase, class-A [PR00118] (107-132)
  IPR000871 Beta-lactamase, class-A [PR00118] (143-167)
  IPR000871 Beta-lactamase, class-A [PR00118] (220-235)
  IPR000871 Beta-lactamase, class-A [PTHR35333] (31-285)
  IPR012338 Beta-lactamase/transpeptidase-like [G3DSA:3.40.710.10] (26-291)
  IPR012338 Beta-lactamase/transpeptidase-like [SSF56601] (32-285)
  IPR023650 Beta-lactamase, class-A active site [PS00146] (66-81)
  IPR045155 Beta-lactamase class A, catalytic domain [PF13354] (34-285)

Organism: Burkholderia vietnamiensis (strain G4 / LMG 22486) (NCBI:txid269482)

Solvent-accessible surface area: 11274 Å² total; per-residue (Å²): 162,182,172,140,91,24,92,77,40,52,49,0,25,107,24,15,199,86,46,31,44,58,0,0,0,16,0,33,11,37,58,76,44,137,54,2,21,15,93,13,97,60,79,0,0,3,4,10,0,15,1,0,1,0,0,0,9,0,0,24,66,32,62,83,68,66,12,138,41,101,77,95,2,116,7,84,135,101,50,41,54,106,81,6,67,43,0,140,82,46,33,105,155,21,15,12,25,0,58,19,0,2,129,3,0,2,25,53,9,0,2,0,0,0,45,3,0,2,133,27,11,53,8,16,63,25,3,22,186,38,1,83,68,24,60,11,102,44,2,71,7,46,35,93,14,59,57,4,19,128,64,111,66,69,42,5,1,0,8,0,79,12,0,0,56,6,1,52,106,3,2,71,31,138,44,9,53,90,41,4,64,37,55,1,18,118,5,1,38,69,0,116,54,0,75,78,12,0,48,53,22,23,51,112,70,41,97,8,0,0,0,3,2,42,7,128,96,67,0,1,0,0,5,0,0,0,66,7,100,89,87,36,25,0,1,0,0,0,0,0,7,0,82,83,33,69,95,113,42,2,27,29,1,0,71,80,0,0,60,11,0,21,104,14,3,74,123,55,18